Protein AF-A0A914NQ27-F1 (afdb_monomer_lite)

Sequence (257 aa):
MERKLVNKCQVCDSSLKVSRQYNVNCCRVCAAFFKIYLKNKEQKFECKCLTAFGKIKLRLIDCEQCYLNKCFSVGMKGPGCPKKYSTRQQQINKSCEEQKIVAVIVDKSAKECKEINLLLKIAEDQKRIMHAFNDFNDNLLNGSIYCEDIIRSGFNIFDHIEMFSQNPHPISQEEMRSWEIDNEREGFYNKRTHKCILVDQLIGVAIAKSMPVFEKLSITDKVLWVRLSDFNDFFAGRILPARIAYISMLHKFIYIM

Foldseek 3Di:
DDDPPPQAAQLQRDNPCWDQALNGTHHPVLNVLVVVCVVCVVDDFDFPQPPDDDGDPDRCVVGSVSSVLSCVVRPRHDPPDPPPPPDPVVVVVVVVVVVVVVVVVVVVVVVVVVVVVLVVVVVVVVQLLLLQLLPPDLVVLVDPDALLCLLPVPDQVVVVVVSTDPDRDRDDPVNVVVVVVVVVPDVDCDSSNSSSQVSLLNVLSNLLVLDPCSVVDDSVVNSVSSVVPNVVCVVVPPDDPVVVVSSVSVVVVVVVD

Secondary structure (DSSP, 8-state):
-------S-TTT---TTEEEETTEEEEHHHHHHHHHHHH-TT-PPP-TTSSSSS-----GGG-HHHHHHHHHHTT---TT--TT-SHHHHHHHHHHHHHHHHHHHHHHHHHHHHHHHHHHHHHHHHHHHHHHHHTS-HHHH-S---HHHHHHS---GGGGGGGS-SSPPPPPHHHHHHHHHHHHHH----HHHHHHHHHHHHHHHHHHHTSTTGGGS-HHHHHHHHHHT-HHHHHTT--HHHHHHHHHHHHHHHTT-

Structure (mmCIF, N/CA/C/O backbone):
data_AF-A0A914NQ27-F1
#
_entry.id   AF-A0A914NQ27-F1
#
loop_
_atom_site.group_PDB
_atom_site.id
_atom_site.type_symbol
_atom_site.label_atom_id
_atom_site.label_alt_id
_atom_site.label_comp_id
_atom_site.label_asym_id
_atom_site.label_entity_id
_atom_site.label_seq_id
_atom_site.pdbx_PDB_ins_code
_atom_site.Cartn_x
_atom_site.Cartn_y
_atom_site.Cartn_z
_atom_site.occupancy
_atom_site.B_iso_or_equiv
_atom_site.auth_seq_id
_atom_site.auth_comp_id
_atom_site.auth_asym_id
_atom_site.auth_atom_id
_atom_site.pdbx_PDB_model_num
ATOM 1 N N . MET A 1 1 ? 10.000 -12.248 49.922 1.00 45.75 1 MET A N 1
ATOM 2 C CA . MET A 1 1 ? 9.416 -11.879 48.611 1.00 45.75 1 MET A CA 1
ATOM 3 C C . MET A 1 1 ? 8.691 -10.551 48.751 1.00 45.75 1 MET A C 1
ATOM 5 O O . MET A 1 1 ? 7.570 -10.520 49.247 1.00 45.75 1 MET A O 1
ATOM 9 N N . GLU A 1 2 ? 9.330 -9.451 48.361 1.00 44.97 2 GLU A N 1
ATOM 10 C CA . GLU A 1 2 ? 8.670 -8.146 48.283 1.00 44.97 2 GLU A CA 1
ATOM 11 C C . GLU A 1 2 ? 7.655 -8.160 47.134 1.00 44.97 2 GLU A C 1
ATOM 13 O O . GLU A 1 2 ? 8.009 -8.308 45.962 1.00 44.97 2 GLU A O 1
ATOM 18 N N . ARG A 1 3 ? 6.363 -8.039 47.454 1.00 49.38 3 ARG A N 1
ATOM 19 C CA . ARG A 1 3 ? 5.329 -7.833 46.435 1.00 49.38 3 ARG A CA 1
ATOM 20 C C . ARG A 1 3 ? 5.513 -6.425 45.867 1.00 49.38 3 ARG A C 1
ATOM 22 O O . ARG A 1 3 ? 5.141 -5.459 46.526 1.00 49.38 3 ARG A O 1
ATOM 29 N N . LYS A 1 4 ? 6.048 -6.304 44.645 1.00 52.31 4 LYS A N 1
ATOM 30 C CA . LYS A 1 4 ? 5.997 -5.057 43.862 1.00 52.31 4 LYS A CA 1
ATOM 31 C C . LYS A 1 4 ? 4.537 -4.605 43.767 1.00 52.31 4 LYS A C 1
ATOM 33 O O . LYS A 1 4 ? 3.740 -5.204 43.046 1.00 52.31 4 LYS A O 1
ATOM 38 N N . LEU A 1 5 ? 4.175 -3.578 44.532 1.00 59.91 5 LEU A N 1
ATOM 39 C CA . LEU A 1 5 ? 2.849 -2.977 44.488 1.00 59.91 5 LEU A CA 1
ATOM 40 C C . LEU A 1 5 ? 2.660 -2.344 43.108 1.00 59.91 5 LEU A C 1
ATOM 42 O O . LEU A 1 5 ? 3.349 -1.399 42.729 1.00 59.91 5 LEU A O 1
ATOM 46 N N . VAL A 1 6 ? 1.740 -2.908 42.330 1.00 61.72 6 VAL A N 1
ATOM 47 C CA . VAL A 1 6 ? 1.337 -2.356 41.037 1.00 61.72 6 VAL A CA 1
ATOM 48 C C . VAL A 1 6 ? 0.590 -1.044 41.302 1.00 61.72 6 VAL A C 1
ATOM 50 O O . VAL A 1 6 ? -0.608 -1.039 41.576 1.00 61.72 6 VAL A O 1
ATOM 53 N N . ASN A 1 7 ? 1.314 0.076 41.243 1.00 80.62 7 ASN A N 1
ATOM 54 C CA . ASN A 1 7 ? 0.809 1.429 41.511 1.00 80.62 7 ASN A CA 1
ATOM 55 C C . ASN A 1 7 ? 0.130 2.057 40.281 1.00 80.62 7 ASN A C 1
ATOM 57 O O . ASN A 1 7 ? 0.429 3.191 39.909 1.00 80.62 7 ASN A O 1
ATOM 61 N N . LYS A 1 8 ? -0.761 1.325 39.605 1.00 94.81 8 LYS A N 1
ATOM 62 C CA . LYS A 1 8 ? -1.550 1.866 38.487 1.00 94.81 8 LYS A CA 1
ATOM 63 C C . LYS A 1 8 ? -3.036 1.635 38.708 1.00 94.81 8 LYS A C 1
ATOM 65 O O . LYS A 1 8 ? -3.451 0.601 39.228 1.00 94.81 8 LYS A O 1
ATOM 70 N N . CYS A 1 9 ? -3.836 2.620 38.316 1.00 95.06 9 CYS A N 1
ATOM 71 C CA . CYS A 1 9 ? -5.284 2.524 38.300 1.00 95.06 9 CYS A CA 1
ATOM 72 C C . CYS A 1 9 ? -5.712 1.475 37.273 1.00 95.06 9 CYS A C 1
ATOM 74 O O . CYS A 1 9 ? -5.441 1.636 36.093 1.00 95.06 9 CYS A O 1
ATOM 76 N N . GLN A 1 10 ? -6.446 0.447 37.687 1.00 94.56 10 GLN A N 1
ATOM 77 C CA . GLN A 1 10 ? -6.866 -0.622 36.773 1.00 94.56 10 GLN A CA 1
ATOM 78 C C . GLN A 1 10 ? -7.929 -0.162 35.753 1.00 94.56 10 GLN A C 1
ATOM 80 O O . GLN A 1 10 ? -8.175 -0.8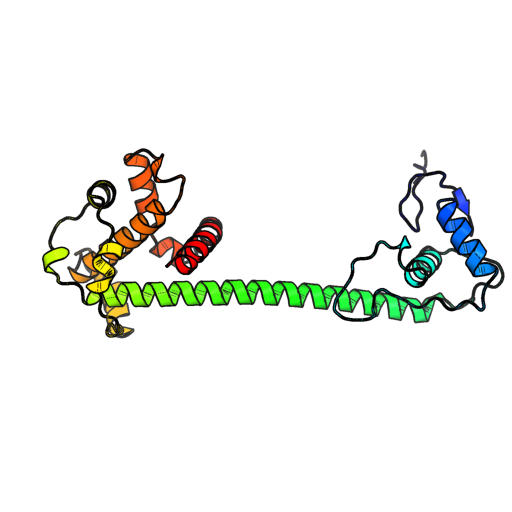52 34.767 1.00 94.56 10 GLN A O 1
ATOM 85 N N . VAL A 1 11 ? -8.566 0.996 35.977 1.00 94.56 11 VAL A N 1
ATOM 86 C CA . VAL A 1 11 ? -9.595 1.553 35.082 1.00 94.56 11 VAL A CA 1
ATOM 87 C C . VAL A 1 11 ? -8.979 2.399 33.963 1.00 94.56 11 VAL A C 1
ATOM 89 O O . VAL A 1 11 ? -9.332 2.204 32.805 1.00 94.56 11 VAL A O 1
ATOM 92 N N . CYS A 1 12 ? -8.086 3.339 34.293 1.00 94.06 12 CYS A N 1
ATOM 93 C CA . CYS A 1 12 ? -7.555 4.341 33.355 1.00 94.06 12 CYS A CA 1
ATOM 94 C C . CYS A 1 12 ? -6.021 4.373 33.254 1.00 94.06 12 CYS A C 1
ATOM 96 O O . CYS A 1 12 ? -5.471 5.313 32.687 1.00 94.06 12 CYS A O 1
ATOM 98 N N . ASP A 1 13 ? -5.330 3.414 33.871 1.00 93.38 13 ASP A N 1
ATOM 99 C CA . ASP A 1 13 ? -3.867 3.255 33.887 1.00 93.38 13 ASP A CA 1
ATOM 100 C C . ASP A 1 13 ? -3.057 4.399 34.527 1.00 93.38 13 ASP A C 1
ATOM 102 O O . ASP A 1 13 ? -1.829 4.326 34.604 1.00 93.38 13 ASP A O 1
ATOM 106 N N . SER A 1 14 ? -3.719 5.426 35.071 1.00 91.62 14 SER A N 1
ATOM 107 C CA . SER A 1 14 ? -3.063 6.514 35.804 1.00 91.62 14 SER A CA 1
ATOM 108 C C . SER A 1 14 ? -2.305 5.999 37.031 1.00 91.62 14 SER A C 1
ATOM 110 O O . SER A 1 14 ? -2.832 5.207 37.814 1.00 91.62 14 SER A O 1
ATOM 112 N N . SER A 1 15 ? -1.088 6.498 37.239 1.00 92.56 15 SER A N 1
ATOM 113 C CA . SER A 1 15 ? -0.268 6.248 38.433 1.00 92.56 15 SER A CA 1
ATOM 114 C C . SER A 1 15 ? -0.560 7.216 39.588 1.00 92.56 15 SER A C 1
ATOM 116 O O . SER A 1 15 ? -0.005 7.081 40.678 1.00 92.56 15 SER A O 1
ATOM 118 N N . LEU A 1 16 ? -1.437 8.203 39.383 1.00 89.62 16 LEU A N 1
ATOM 119 C CA . LEU A 1 16 ? -1.666 9.273 40.349 1.00 89.62 16 LEU A CA 1
ATOM 120 C C . LEU A 1 16 ? -2.642 8.854 41.450 1.00 89.62 16 LEU A C 1
ATOM 122 O O . LEU A 1 16 ? -3.804 8.539 41.183 1.00 89.62 16 LEU A O 1
ATOM 126 N N . LYS A 1 17 ? -2.182 8.948 42.707 1.00 89.19 17 LYS A N 1
ATOM 127 C CA . LYS A 1 17 ? -3.002 8.790 43.926 1.00 89.19 17 LYS A CA 1
ATOM 128 C C . LYS A 1 17 ? -3.886 7.534 43.873 1.00 89.19 17 LYS A C 1
ATOM 130 O O . LYS A 1 17 ? -5.091 7.603 44.131 1.00 89.19 17 LYS A O 1
ATOM 135 N N . VAL A 1 18 ? -3.284 6.410 43.487 1.00 93.62 18 VAL A N 1
ATOM 136 C CA . VAL A 1 18 ? -3.955 5.111 43.389 1.00 93.62 18 VAL A CA 1
ATOM 137 C C . VAL A 1 18 ? -4.135 4.536 44.788 1.00 93.62 18 VAL A C 1
ATOM 139 O O . VAL A 1 18 ? -3.185 4.452 45.562 1.00 93.62 18 VAL A O 1
ATOM 142 N N . SER A 1 19 ? -5.357 4.137 45.116 1.00 93.81 19 SER A N 1
ATOM 143 C CA . SER A 1 19 ? -5.659 3.401 46.340 1.00 93.81 19 SER A CA 1
ATOM 144 C C . SER A 1 19 ? -6.738 2.357 46.073 1.00 93.81 19 SER A C 1
ATOM 146 O O . SER A 1 19 ? -7.406 2.367 45.034 1.00 93.81 19 SER A O 1
ATOM 148 N N . ARG A 1 20 ? -6.901 1.418 47.005 1.00 94.62 20 ARG A N 1
ATOM 149 C CA . ARG A 1 20 ? -7.945 0.403 46.897 1.00 94.62 20 ARG A CA 1
ATOM 150 C C . ARG A 1 20 ? -9.301 1.038 47.213 1.00 94.62 20 ARG A C 1
ATOM 152 O O . ARG A 1 20 ? -9.527 1.471 48.337 1.00 94.62 20 ARG A O 1
ATOM 159 N N . GLN A 1 21 ? -10.188 1.108 46.224 1.00 94.44 21 GLN A N 1
ATOM 160 C CA . GLN A 1 21 ? -11.555 1.630 46.343 1.00 94.44 21 GLN A CA 1
ATOM 161 C C . GLN A 1 21 ? -12.509 0.660 45.645 1.00 94.44 21 GLN A C 1
ATOM 163 O O . GLN A 1 21 ? -12.189 0.137 44.579 1.00 94.44 21 GLN A O 1
ATOM 168 N N . TYR A 1 22 ? -13.674 0.390 46.239 1.00 94.94 22 TYR A N 1
ATOM 169 C CA . TYR A 1 22 ? -14.666 -0.536 45.664 1.00 94.94 22 TYR A CA 1
ATOM 170 C C . TYR A 1 22 ? -14.083 -1.911 45.282 1.00 94.94 22 TYR A C 1
ATOM 172 O O . TYR A 1 22 ? -14.485 -2.507 44.286 1.00 94.94 22 TYR A O 1
ATOM 180 N N . ASN A 1 23 ? -13.133 -2.408 46.085 1.00 93.50 23 ASN A N 1
ATOM 181 C CA . ASN A 1 23 ? -12.369 -3.653 45.905 1.00 93.50 23 ASN A CA 1
ATOM 182 C C . ASN A 1 23 ? -11.317 -3.683 44.781 1.00 93.50 23 ASN A C 1
ATOM 184 O O . ASN A 1 23 ? -10.685 -4.723 44.601 1.00 93.50 23 ASN A O 1
ATOM 188 N N . VAL A 1 24 ? -11.051 -2.565 44.103 1.00 94.50 24 VAL A N 1
ATOM 189 C CA . VAL A 1 24 ? -10.114 -2.470 42.967 1.00 94.50 24 VAL A CA 1
ATOM 190 C C . VAL A 1 24 ? -9.067 -1.384 43.232 1.00 94.50 24 VAL A C 1
ATOM 192 O O . VAL A 1 24 ? -9.357 -0.397 43.908 1.00 94.50 24 VAL A O 1
ATOM 195 N N . ASN A 1 25 ? -7.847 -1.529 42.708 1.00 95.38 25 ASN A N 1
ATOM 196 C CA . ASN A 1 25 ? -6.861 -0.445 42.744 1.00 95.38 25 ASN A CA 1
ATOM 197 C C . ASN A 1 25 ? -7.214 0.602 41.683 1.00 95.38 25 ASN A C 1
ATOM 199 O O . ASN A 1 25 ? -7.139 0.335 40.482 1.00 95.38 25 ASN A O 1
ATOM 203 N N . CYS A 1 26 ? -7.603 1.804 42.104 1.00 96.00 26 CYS A N 1
ATOM 204 C CA . CYS A 1 26 ? -7.988 2.868 41.179 1.00 96.00 26 CYS A CA 1
ATOM 205 C C . CYS A 1 26 ? -7.580 4.258 41.679 1.00 96.00 26 CYS A C 1
ATOM 207 O O . CYS A 1 26 ? -7.295 4.451 42.861 1.00 96.00 26 CYS A O 1
ATOM 209 N N . CYS A 1 27 ? -7.533 5.239 40.777 1.00 96.12 27 CYS A N 1
ATOM 210 C CA . CYS A 1 27 ? -7.295 6.628 41.155 1.00 96.12 27 CYS A CA 1
ATOM 211 C C . CYS A 1 27 ? -8.574 7.272 41.720 1.00 96.12 27 CYS A C 1
ATOM 213 O O . CYS A 1 27 ? -9.696 6.806 41.493 1.00 96.12 27 CYS A O 1
ATOM 215 N N . ARG A 1 28 ? -8.412 8.399 42.425 1.00 95.56 28 ARG A N 1
ATOM 216 C CA . ARG A 1 28 ? -9.536 9.135 43.036 1.00 95.56 28 ARG A CA 1
ATOM 217 C C . ARG A 1 28 ? -10.610 9.559 42.029 1.00 95.56 28 ARG A C 1
ATOM 219 O O . ARG A 1 28 ? -11.781 9.577 42.388 1.00 95.56 28 ARG A O 1
ATOM 226 N N . VAL A 1 29 ? -10.228 9.863 40.786 1.00 95.81 29 VAL A N 1
ATOM 227 C CA . VAL A 1 29 ? -11.165 10.277 39.727 1.00 95.81 29 VAL A CA 1
ATOM 228 C C . VAL A 1 29 ? -12.091 9.122 39.339 1.00 95.81 29 VAL A C 1
ATOM 230 O O . VAL A 1 29 ? -13.307 9.297 39.333 1.00 95.81 29 VAL A O 1
ATOM 233 N N . CYS A 1 30 ? -11.548 7.922 39.100 1.00 96.62 30 CYS A N 1
ATOM 234 C CA . CYS A 1 30 ? -12.356 6.732 38.804 1.00 96.62 30 CYS A CA 1
ATOM 235 C C . CYS A 1 30 ? -13.277 6.370 39.977 1.00 96.62 30 CYS A C 1
ATOM 237 O O . CYS A 1 30 ? -14.448 6.058 39.771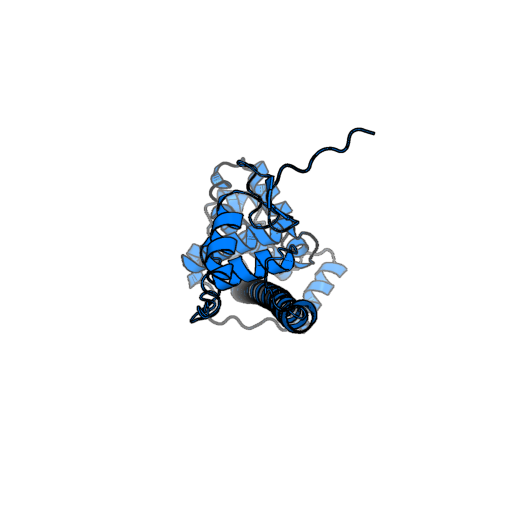 1.00 96.62 30 CYS A O 1
ATOM 239 N N . ALA A 1 31 ? -12.767 6.453 41.212 1.00 96.31 31 ALA A N 1
ATOM 240 C CA . ALA A 1 31 ? -13.559 6.190 42.410 1.00 96.31 31 ALA A CA 1
ATOM 241 C C . ALA A 1 31 ? -14.712 7.195 42.580 1.00 96.31 31 ALA A C 1
ATOM 243 O O . ALA A 1 31 ? -15.823 6.801 42.934 1.00 96.31 31 ALA A O 1
ATOM 244 N N . ALA A 1 32 ? -14.466 8.484 42.323 1.00 96.50 32 ALA A N 1
ATOM 245 C CA . ALA A 1 32 ? -15.486 9.526 42.394 1.00 96.50 32 ALA A CA 1
ATOM 246 C C . ALA A 1 32 ? -16.559 9.339 41.315 1.00 96.50 32 ALA A C 1
ATOM 248 O O . ALA A 1 32 ? -17.745 9.370 41.635 1.00 96.50 32 ALA A O 1
ATOM 249 N N . PHE A 1 33 ? -16.153 9.057 40.075 1.00 95.81 33 PHE A N 1
ATOM 250 C CA . PHE A 1 33 ? -17.074 8.736 38.985 1.00 95.81 33 PHE A CA 1
ATOM 251 C C . PHE A 1 33 ? -17.979 7.548 39.345 1.00 95.81 33 PHE A C 1
ATOM 253 O O . PHE A 1 33 ? -19.203 7.651 39.288 1.00 95.81 33 PHE A O 1
ATOM 260 N N . PHE A 1 34 ? -17.395 6.444 39.824 1.00 95.44 34 PHE A N 1
ATOM 261 C CA . PHE A 1 34 ? -18.171 5.271 40.229 1.00 95.44 34 PHE A CA 1
ATOM 262 C C . PHE A 1 34 ? -19.099 5.565 41.420 1.00 95.44 34 PHE A C 1
ATOM 264 O O . PHE A 1 34 ? -20.224 5.073 41.467 1.00 95.44 34 PHE A O 1
ATOM 271 N N . LYS A 1 35 ? -18.672 6.423 42.359 1.00 95.19 35 LYS A N 1
ATOM 272 C CA . LYS A 1 35 ? -19.513 6.899 43.471 1.00 95.19 35 LYS A CA 1
ATOM 273 C C . LYS A 1 35 ? -20.747 7.655 42.976 1.00 95.19 35 LYS A C 1
ATOM 275 O O . LYS A 1 35 ? -21.825 7.452 43.525 1.00 95.19 35 LYS A O 1
ATOM 280 N N . ILE A 1 36 ? -20.585 8.532 41.982 1.00 93.75 36 ILE A N 1
ATOM 281 C CA . ILE A 1 36 ? -21.685 9.307 41.386 1.00 93.75 36 ILE A CA 1
ATOM 282 C C . ILE A 1 36 ? -22.686 8.358 40.730 1.00 93.75 36 ILE A C 1
ATOM 284 O O . ILE A 1 36 ? -23.875 8.438 41.024 1.00 93.75 36 ILE A O 1
ATOM 288 N N . TYR A 1 37 ? -22.204 7.390 39.949 1.00 92.88 37 TYR A N 1
ATOM 289 C CA . TYR A 1 37 ? -23.066 6.363 39.364 1.00 92.88 37 TYR A CA 1
ATOM 290 C C . TYR A 1 37 ? -23.847 5.572 40.427 1.00 92.88 37 TYR A C 1
ATOM 292 O O . TYR A 1 37 ? -25.050 5.368 40.296 1.00 92.88 37 TYR A O 1
ATOM 300 N N . LEU A 1 38 ? -23.189 5.154 41.515 1.00 91.88 38 LEU A N 1
ATOM 301 C CA . LEU A 1 38 ? -23.861 4.418 42.591 1.00 91.88 38 LEU A CA 1
ATOM 302 C C . LEU A 1 38 ? -24.962 5.236 43.282 1.00 91.88 38 LEU A C 1
ATOM 304 O O . LEU A 1 38 ? -25.911 4.634 43.787 1.00 91.88 38 LEU A O 1
ATOM 308 N N . LYS A 1 39 ? -24.832 6.569 43.318 1.00 92.75 39 LYS A N 1
ATOM 309 C CA . LYS A 1 39 ? -25.871 7.478 43.821 1.00 92.75 39 LYS A CA 1
ATOM 310 C C . LYS A 1 39 ? -27.026 7.631 42.828 1.00 92.75 39 LYS A C 1
ATOM 312 O O . LYS A 1 39 ? -28.175 7.604 43.248 1.00 92.75 39 LYS A O 1
ATOM 317 N N . ASN A 1 40 ? -26.725 7.725 41.534 1.00 90.38 40 ASN A N 1
ATOM 318 C CA . ASN A 1 40 ? -27.693 8.022 40.477 1.00 90.38 40 ASN A CA 1
ATOM 319 C C . ASN A 1 40 ? -27.982 6.787 39.612 1.00 90.38 40 ASN A C 1
ATOM 321 O O . ASN A 1 40 ? -27.724 6.782 38.412 1.00 90.38 40 ASN A O 1
ATOM 325 N N . LYS A 1 41 ? -28.518 5.718 40.210 1.00 79.62 41 LYS A N 1
ATOM 326 C CA . LYS A 1 41 ? -28.723 4.438 39.499 1.00 79.62 41 LYS A CA 1
ATOM 327 C C . LYS A 1 41 ? -29.717 4.511 38.338 1.00 79.62 41 LYS A C 1
ATOM 329 O O . LYS A 1 41 ? -29.691 3.650 37.466 1.00 79.62 41 LYS A O 1
ATOM 334 N N . GLU A 1 42 ? -30.591 5.510 38.342 1.00 81.31 42 GLU A N 1
ATOM 335 C CA . GLU A 1 42 ? -31.577 5.740 37.283 1.00 81.31 42 GLU A CA 1
ATOM 336 C C . GLU A 1 42 ? -30.964 6.410 36.046 1.00 81.31 42 GLU A C 1
ATOM 338 O O . GLU A 1 42 ? -31.550 6.365 34.964 1.00 81.31 42 GLU A O 1
ATOM 343 N N . GLN A 1 43 ? -29.764 6.987 36.175 1.00 83.56 43 GLN A N 1
ATOM 344 C CA . GLN A 1 43 ? -29.065 7.617 35.066 1.00 83.56 43 GLN A CA 1
ATOM 345 C C . GLN A 1 43 ? -28.570 6.546 34.089 1.00 83.56 43 GLN A C 1
ATOM 347 O O . GLN A 1 43 ? -27.652 5.774 34.376 1.00 83.56 43 GLN A O 1
ATOM 352 N N . LYS A 1 44 ? -29.182 6.508 32.905 1.00 84.12 44 LYS A N 1
ATOM 353 C CA . LYS A 1 44 ? -28.720 5.690 31.784 1.00 84.12 44 LYS A CA 1
ATOM 354 C C . LYS A 1 44 ? -27.632 6.460 31.043 1.00 84.12 44 LYS A C 1
ATOM 356 O O . LYS A 1 44 ? -27.884 7.562 30.565 1.00 84.12 44 LYS A O 1
ATOM 361 N N . PHE A 1 45 ? -26.433 5.890 30.942 1.00 85.62 45 PHE A N 1
ATOM 362 C CA . PHE A 1 45 ? -25.403 6.438 30.065 1.00 85.62 45 PHE A CA 1
ATOM 363 C C . PHE A 1 45 ? -25.551 5.825 28.674 1.00 85.62 45 PHE A C 1
ATOM 365 O O . PHE A 1 45 ? -25.590 4.607 28.506 1.00 85.62 45 PHE A O 1
ATOM 372 N N . GLU A 1 46 ? -25.616 6.669 27.655 1.00 83.19 46 GLU A N 1
ATOM 373 C CA . GLU A 1 46 ? -25.617 6.213 26.269 1.00 83.19 46 GLU A CA 1
ATOM 374 C C . GLU A 1 46 ? -24.188 6.198 25.724 1.00 83.19 46 GLU A C 1
ATOM 376 O O . GLU A 1 46 ? -23.377 7.094 25.978 1.00 83.19 46 GLU A O 1
ATOM 381 N N . CYS A 1 47 ? -23.846 5.139 24.990 1.00 83.00 47 CYS A N 1
ATOM 382 C CA . CYS A 1 47 ? -22.526 5.018 24.389 1.00 83.00 47 CYS A CA 1
ATOM 383 C C . CYS A 1 47 ? -22.426 5.916 23.150 1.00 83.00 47 CYS A C 1
ATOM 385 O O . CYS A 1 47 ? -22.998 5.601 22.110 1.00 83.00 47 CYS A O 1
ATOM 387 N N . LYS A 1 48 ? -21.628 6.985 23.233 1.00 79.94 48 LYS A N 1
ATOM 388 C CA . LYS A 1 48 ? -21.379 7.916 22.115 1.00 79.94 48 LYS A CA 1
ATOM 389 C C . LYS A 1 48 ? -20.370 7.397 21.083 1.00 79.94 48 LYS A C 1
ATOM 391 O O . LYS A 1 48 ? -20.166 8.018 20.050 1.00 79.94 48 LYS A O 1
ATOM 396 N N . CYS A 1 49 ? -19.726 6.258 21.341 1.00 74.19 49 CYS A N 1
ATOM 397 C CA . CYS A 1 49 ? -18.683 5.714 20.464 1.00 74.19 49 CYS A CA 1
ATOM 398 C C . CYS A 1 49 ? -19.227 5.053 19.185 1.00 74.19 49 CYS A C 1
ATOM 400 O O . CYS A 1 49 ? -18.435 4.687 18.319 1.00 74.19 49 CYS A O 1
ATOM 402 N N . LEU A 1 50 ? -20.546 4.834 19.093 1.00 63.31 50 LEU A N 1
ATOM 403 C CA . LEU A 1 50 ? -21.187 4.074 18.010 1.00 63.31 50 LEU A CA 1
ATOM 404 C C . LEU A 1 50 ? -22.129 4.904 17.131 1.00 63.31 50 LEU A C 1
ATOM 406 O O . LEU A 1 50 ? -22.628 4.396 16.130 1.00 63.31 50 LEU A O 1
ATOM 410 N N . THR A 1 51 ? -22.373 6.168 17.461 1.00 51.16 51 THR A N 1
ATOM 411 C CA . THR A 1 51 ? -23.321 6.998 16.718 1.00 51.16 51 THR A CA 1
ATOM 412 C C . THR A 1 51 ? -22.622 7.770 15.599 1.00 51.16 51 THR A C 1
ATOM 414 O O . THR A 1 51 ? -21.922 8.740 15.862 1.00 51.16 51 THR A O 1
ATOM 417 N N . ALA A 1 52 ? -22.902 7.324 14.368 1.00 41.28 52 ALA A N 1
ATOM 418 C CA . ALA A 1 52 ? -22.790 8.028 13.087 1.00 41.28 52 ALA A CA 1
ATOM 419 C C . ALA A 1 52 ? -21.368 8.228 12.496 1.00 41.28 52 ALA A C 1
ATOM 421 O O . ALA A 1 52 ? -20.569 9.019 12.975 1.00 41.28 52 ALA A O 1
ATOM 422 N N . PHE A 1 53 ? -21.104 7.545 11.372 1.00 41.31 53 PHE A N 1
ATOM 423 C CA . PHE A 1 53 ? -20.029 7.829 10.394 1.00 41.31 53 PHE A CA 1
ATOM 424 C C . PHE A 1 53 ? -18.571 7.508 10.752 1.00 41.31 53 PHE A C 1
ATOM 426 O O . PHE A 1 53 ? -17.646 8.218 10.365 1.00 41.31 53 PHE A O 1
ATOM 433 N N . GLY A 1 54 ? -18.337 6.347 11.358 1.00 47.22 54 GLY A N 1
ATOM 434 C CA . GLY A 1 54 ? -16.985 5.807 11.478 1.00 47.22 54 GLY A CA 1
ATOM 435 C C . GLY A 1 54 ? -16.321 6.151 12.807 1.00 47.22 54 GLY A C 1
ATOM 436 O O . GLY A 1 54 ? -16.602 7.141 13.472 1.00 47.22 54 GLY A O 1
ATOM 437 N N . LYS A 1 55 ? -15.483 5.219 13.246 1.00 50.31 55 LYS A N 1
ATOM 438 C CA . LYS A 1 55 ? -14.959 5.098 14.605 1.00 50.31 55 LYS A CA 1
ATOM 439 C C . LYS A 1 55 ? -14.181 6.348 15.035 1.00 50.31 55 LYS A C 1
ATOM 441 O O . LYS A 1 55 ? -13.002 6.471 14.714 1.00 50.31 55 LYS A O 1
ATOM 446 N N . ILE A 1 56 ? -14.771 7.209 15.863 1.00 52.38 56 ILE A N 1
ATOM 447 C CA . ILE A 1 56 ? -13.978 8.172 16.634 1.00 52.38 56 ILE A CA 1
ATOM 448 C C . ILE A 1 56 ? -13.293 7.391 17.761 1.00 52.38 56 ILE A C 1
ATOM 450 O O . ILE A 1 56 ? -13.946 6.837 18.648 1.00 52.38 56 ILE A O 1
ATOM 454 N N . LYS A 1 57 ? -11.956 7.320 17.728 1.00 54.31 57 LYS A N 1
ATOM 455 C CA . LYS A 1 57 ? -11.136 6.747 18.807 1.00 54.31 57 LYS A CA 1
ATOM 456 C C . LYS A 1 57 ? -11.110 7.722 19.988 1.00 54.31 57 LYS A C 1
ATOM 458 O O . LYS A 1 57 ? -10.123 8.411 20.219 1.00 54.31 57 LYS A O 1
ATOM 463 N N . LEU A 1 58 ? -12.222 7.800 20.709 1.00 60.09 58 LEU A N 1
ATOM 464 C CA . LEU A 1 58 ? -12.333 8.585 21.934 1.00 60.09 58 LEU A CA 1
ATOM 465 C C . LEU A 1 58 ? -11.479 7.964 23.047 1.00 60.09 58 LEU A C 1
ATOM 467 O O . LEU A 1 58 ? -11.324 6.738 23.119 1.00 60.09 58 LEU A O 1
ATOM 471 N N . ARG A 1 59 ? -10.914 8.798 23.932 1.00 71.75 59 ARG A N 1
ATOM 472 C CA . ARG A 1 59 ? -10.277 8.283 25.150 1.00 71.75 59 ARG A CA 1
ATOM 473 C C . ARG A 1 59 ? -11.370 7.669 26.020 1.00 71.75 59 ARG A C 1
ATOM 475 O O . ARG A 1 59 ? -12.513 8.110 25.992 1.00 71.75 59 ARG A O 1
ATOM 482 N N . LEU A 1 60 ? -11.025 6.663 26.826 1.00 74.06 60 LEU A N 1
ATOM 483 C CA . LEU A 1 60 ? -11.992 5.959 27.684 1.00 74.06 60 LEU A CA 1
ATOM 484 C C . LEU A 1 60 ? -12.848 6.921 28.532 1.00 74.06 60 LEU A C 1
ATOM 486 O O . LEU A 1 60 ? -14.026 6.663 28.747 1.00 74.06 60 LEU A O 1
ATOM 490 N N . ILE A 1 61 ? -12.242 8.019 28.990 1.00 78.19 61 ILE A N 1
ATOM 491 C CA . ILE A 1 61 ? -12.864 9.046 29.836 1.00 78.19 61 ILE A CA 1
ATOM 492 C C . ILE A 1 61 ? -13.945 9.844 29.088 1.00 78.19 61 ILE A C 1
ATOM 494 O O . ILE A 1 61 ? -14.858 10.357 29.725 1.00 78.19 61 ILE A O 1
ATOM 498 N N . ASP A 1 62 ? -13.890 9.909 27.758 1.00 83.62 62 ASP A N 1
ATOM 499 C CA . ASP A 1 62 ? -14.780 10.753 26.955 1.00 83.62 62 ASP A CA 1
ATOM 500 C C . ASP A 1 62 ? -16.158 10.093 26.709 1.00 83.62 62 ASP A C 1
ATOM 502 O O . ASP A 1 62 ? -17.091 10.743 26.236 1.00 83.62 62 ASP A O 1
ATOM 506 N N . CYS A 1 63 ? -16.318 8.804 27.038 1.00 88.44 63 CYS A N 1
ATOM 507 C CA . CYS A 1 63 ? -17.590 8.085 26.954 1.00 88.44 63 CYS A CA 1
ATOM 508 C C . CYS A 1 63 ? -17.943 7.461 28.307 1.00 88.44 63 CYS A C 1
ATOM 510 O O . CYS A 1 63 ? -17.413 6.413 28.681 1.00 88.44 63 CYS A O 1
ATOM 512 N N . GLU A 1 64 ? -18.885 8.079 29.021 1.00 91.06 64 GLU A N 1
ATOM 513 C CA . GLU A 1 64 ? -19.290 7.673 30.373 1.00 91.06 64 GLU A CA 1
ATOM 514 C C . GLU A 1 64 ? -19.763 6.214 30.436 1.00 91.06 64 GLU A C 1
ATOM 516 O O . GLU A 1 64 ? -19.395 5.491 31.362 1.00 91.06 64 GLU A O 1
ATOM 521 N N . GLN A 1 65 ? -20.488 5.731 29.419 1.00 90.31 65 GLN A N 1
ATOM 522 C CA . GLN A 1 65 ? -20.919 4.332 29.359 1.00 90.31 65 GLN A CA 1
ATOM 523 C C . GLN A 1 65 ? -19.733 3.366 29.203 1.00 90.31 65 GLN A C 1
ATOM 525 O O . GLN A 1 65 ? -19.680 2.332 29.872 1.00 90.31 65 GLN A O 1
ATOM 530 N N . CYS A 1 66 ? -18.758 3.684 28.343 1.00 88.56 66 CYS A N 1
ATOM 531 C CA . CYS A 1 66 ? -17.538 2.883 28.206 1.00 88.56 66 CYS A CA 1
ATOM 532 C C . CYS A 1 66 ? -16.700 2.923 29.488 1.00 88.56 66 CYS A C 1
ATOM 534 O O . CYS A 1 66 ? -16.173 1.890 29.910 1.00 88.56 66 CYS A O 1
ATOM 536 N N . TYR A 1 67 ? -16.613 4.088 30.127 1.00 92.31 67 TYR A N 1
ATOM 537 C CA . TYR A 1 67 ? -15.873 4.274 31.367 1.00 92.31 67 TYR A CA 1
ATOM 538 C C . TYR A 1 67 ? -16.493 3.480 32.522 1.00 92.31 67 TYR A C 1
ATOM 540 O O . TYR A 1 67 ? -15.791 2.747 33.221 1.00 92.31 67 TYR A O 1
ATOM 548 N N . LEU A 1 68 ? -17.821 3.520 32.658 1.00 92.56 68 LEU A N 1
ATOM 549 C CA . LEU A 1 68 ? -18.570 2.724 33.626 1.00 92.56 68 LEU A CA 1
ATOM 550 C C . LEU A 1 68 ? -18.432 1.218 33.365 1.00 92.56 68 LEU A C 1
ATOM 552 O O . LEU A 1 68 ? -18.163 0.450 34.292 1.00 92.56 68 LEU A O 1
ATOM 556 N N . ASN A 1 69 ? -18.547 0.788 32.106 1.00 89.62 69 ASN A N 1
ATOM 557 C CA . ASN A 1 69 ? -18.322 -0.608 31.730 1.00 89.62 69 ASN A CA 1
ATOM 558 C C . ASN A 1 69 ? -16.911 -1.070 32.118 1.00 89.62 69 ASN A C 1
ATOM 560 O O . ASN A 1 69 ? -16.748 -2.187 32.617 1.00 89.62 69 ASN A O 1
ATOM 564 N N . LYS A 1 70 ? -15.895 -0.211 31.956 1.00 93.06 70 LYS A N 1
ATOM 565 C CA . LYS A 1 70 ? -14.534 -0.521 32.398 1.00 93.06 70 LYS A CA 1
ATOM 566 C C . LYS A 1 70 ? -14.465 -0.678 33.918 1.00 93.06 70 LYS A C 1
ATOM 568 O O . LYS A 1 70 ? -13.907 -1.680 34.360 1.00 93.06 70 LYS A O 1
ATOM 573 N N . CYS A 1 71 ? -15.070 0.221 34.701 1.00 93.75 71 CYS A N 1
ATOM 574 C CA . CYS A 1 71 ? -15.156 0.098 36.165 1.00 93.75 71 CYS A CA 1
ATOM 575 C C . CYS A 1 71 ? -15.724 -1.264 36.599 1.00 93.75 71 CYS A C 1
ATOM 577 O O . CYS A 1 71 ? -15.144 -1.937 37.453 1.00 93.75 71 CYS A O 1
ATOM 579 N N . PHE A 1 72 ? -16.807 -1.723 35.968 1.00 91.75 72 PHE A N 1
ATOM 580 C CA . PHE A 1 72 ? -17.355 -3.053 36.246 1.00 91.75 72 PHE A CA 1
ATOM 581 C C . PHE A 1 72 ? -16.436 -4.188 35.797 1.00 91.75 72 PHE A C 1
ATOM 583 O O . PHE A 1 72 ? -16.259 -5.150 36.542 1.00 91.75 72 PHE A O 1
ATOM 590 N N . SER A 1 73 ? -15.824 -4.077 34.614 1.00 87.81 73 SER A N 1
ATOM 591 C CA . SER A 1 73 ? -14.949 -5.123 34.067 1.00 87.81 73 SER A CA 1
ATOM 592 C C . SER A 1 73 ? -13.733 -5.411 34.949 1.00 87.81 73 SER A C 1
ATOM 594 O O . SER A 1 73 ? -13.287 -6.551 35.026 1.00 87.81 73 SER A O 1
ATOM 596 N N . VAL A 1 74 ? -13.229 -4.396 35.660 1.00 92.31 74 VAL A N 1
ATOM 597 C CA . VAL A 1 74 ? -12.104 -4.540 36.597 1.00 92.31 74 VAL A CA 1
ATOM 598 C C . VAL A 1 74 ? -12.551 -4.988 37.990 1.00 92.31 74 VAL A C 1
ATOM 600 O O . VAL A 1 74 ? -11.723 -5.143 38.882 1.00 92.31 74 VAL A O 1
ATOM 603 N N . GLY A 1 75 ? -13.854 -5.204 38.184 1.00 92.38 75 GLY A N 1
ATOM 604 C CA . GLY A 1 75 ? -14.418 -5.762 39.405 1.00 92.38 75 GLY A CA 1
ATOM 605 C C . GLY A 1 75 ? -14.836 -4.737 40.456 1.00 92.38 75 GLY A C 1
ATOM 606 O O . GLY A 1 75 ? -14.952 -5.118 41.623 1.00 92.38 75 GLY A O 1
ATOM 607 N N . MET A 1 76 ? -15.079 -3.467 40.093 1.00 94.12 76 MET A N 1
ATOM 608 C CA . MET A 1 76 ? -15.601 -2.499 41.062 1.00 94.12 76 MET A CA 1
ATOM 609 C C . MET A 1 76 ? -16.981 -2.933 41.562 1.00 94.12 76 MET A C 1
ATOM 611 O O . MET A 1 76 ? -17.905 -3.172 40.781 1.00 94.12 76 MET A O 1
ATOM 615 N N . LYS A 1 77 ? -17.125 -3.030 42.886 1.00 91.25 77 LYS A N 1
ATOM 616 C CA . LYS A 1 77 ? -18.369 -3.435 43.554 1.00 91.25 77 LYS A CA 1
ATOM 617 C C . LYS A 1 77 ? -18.769 -2.390 44.589 1.00 91.25 77 LYS A C 1
ATOM 619 O O . LYS A 1 77 ? -17.955 -1.980 45.411 1.00 91.25 77 LYS A O 1
ATOM 624 N N . GLY A 1 78 ? -20.038 -1.993 44.562 1.00 87.12 78 GLY A N 1
ATOM 625 C CA . GLY A 1 78 ? -20.647 -1.093 45.540 1.00 87.12 78 GLY A CA 1
ATOM 626 C C . GLY A 1 78 ? -21.997 -1.617 46.041 1.00 87.12 78 GLY A C 1
ATOM 627 O O . GLY A 1 78 ? -22.531 -2.579 45.474 1.00 87.12 78 GLY A O 1
ATOM 628 N N . PRO A 1 79 ? -22.561 -1.007 47.096 1.00 80.38 79 PRO A N 1
ATOM 629 C CA . PRO A 1 79 ? -23.861 -1.391 47.637 1.00 80.38 79 PRO A CA 1
ATOM 630 C C . PRO A 1 79 ? -24.974 -1.271 46.582 1.00 80.38 79 PRO A C 1
ATOM 632 O O . PRO A 1 79 ? -25.173 -0.240 45.933 1.00 80.38 79 PRO A O 1
ATOM 635 N N . GLY A 1 80 ? -25.697 -2.374 46.381 1.00 72.81 80 GLY A N 1
ATOM 636 C CA . GLY A 1 80 ? -26.750 -2.492 45.372 1.00 72.81 80 GLY A CA 1
ATOM 637 C C . GLY A 1 80 ? -26.249 -2.452 43.924 1.00 72.81 80 GLY A C 1
ATOM 638 O O . GLY A 1 80 ? -26.989 -2.012 43.047 1.00 72.81 80 GLY A O 1
ATOM 639 N N . CYS A 1 81 ? -25.004 -2.868 43.678 1.00 70.44 81 CYS A N 1
ATOM 640 C CA . CYS A 1 81 ? -24.541 -3.242 42.345 1.00 70.44 81 CYS A CA 1
ATOM 641 C C . CYS A 1 81 ? -25.263 -4.536 41.903 1.00 70.44 81 CYS A C 1
ATOM 643 O O . CYS A 1 81 ? -25.398 -5.450 42.728 1.00 70.44 81 CYS A O 1
ATOM 645 N N . PRO A 1 82 ? -25.744 -4.656 40.651 1.00 65.81 82 PRO A N 1
ATOM 646 C CA . PRO A 1 82 ? -26.452 -5.850 40.198 1.00 65.81 82 PRO A CA 1
ATOM 647 C C . PRO A 1 82 ? -25.586 -7.104 40.377 1.00 65.81 82 PRO A C 1
ATOM 649 O O . PRO A 1 82 ? -24.497 -7.202 39.813 1.00 65.81 82 PRO A O 1
ATOM 652 N N . LYS A 1 83 ? -26.083 -8.107 41.118 1.00 63.28 83 LYS A N 1
ATOM 653 C CA . LYS A 1 83 ? -25.363 -9.376 41.364 1.00 63.28 83 LYS A CA 1
ATOM 654 C C . LYS A 1 83 ? -25.057 -10.170 40.075 1.00 63.28 83 LYS A C 1
ATOM 656 O O . LYS A 1 83 ? -24.261 -11.100 40.122 1.00 63.28 83 LYS A O 1
ATOM 661 N N . LYS A 1 84 ? -25.670 -9.808 38.937 1.00 56.84 84 LYS A N 1
ATOM 662 C CA . LYS A 1 84 ? -25.603 -10.516 37.643 1.00 56.84 84 LYS A CA 1
ATOM 663 C C . LYS A 1 84 ? -25.012 -9.687 36.487 1.00 56.84 84 LYS A C 1
ATOM 665 O O . LYS A 1 84 ? -25.317 -9.956 35.331 1.00 56.84 84 LYS A O 1
ATOM 670 N N . TYR A 1 85 ? -24.160 -8.693 36.757 1.00 54.28 85 TYR A N 1
ATOM 671 C CA . TYR A 1 85 ? -23.510 -7.909 35.685 1.00 54.28 85 TYR A CA 1
ATOM 672 C C . TYR A 1 85 ? -22.462 -8.708 34.868 1.00 54.28 85 TYR A C 1
ATOM 674 O O . TYR A 1 85 ? -21.878 -8.171 33.931 1.00 54.28 85 TYR A O 1
ATOM 682 N N . SER A 1 86 ? -22.192 -9.981 35.200 1.00 58.09 86 SER A N 1
ATOM 683 C CA . SER A 1 86 ? -21.077 -10.741 34.617 1.00 58.09 86 SER A CA 1
ATOM 684 C C . SER A 1 86 ? -21.376 -11.393 33.264 1.00 58.09 86 SER A C 1
ATOM 686 O O . SER A 1 86 ? -20.532 -11.309 32.384 1.00 58.09 86 SER A O 1
ATOM 688 N N . THR A 1 87 ? -22.537 -12.008 33.033 1.00 54.31 87 THR A N 1
ATOM 689 C CA . THR A 1 87 ? -22.672 -12.915 31.870 1.00 54.31 87 THR A CA 1
ATOM 690 C C . THR A 1 87 ? -23.097 -12.213 30.574 1.00 54.31 87 THR A C 1
ATOM 692 O O . THR A 1 87 ? -22.524 -12.461 29.517 1.00 54.31 87 THR A O 1
ATOM 695 N N . ARG A 1 88 ? -24.063 -11.283 30.635 1.00 49.47 88 ARG A N 1
ATOM 696 C CA . ARG A 1 88 ? -24.606 -10.612 29.434 1.00 49.47 88 ARG A CA 1
ATOM 697 C C . ARG A 1 88 ? -23.661 -9.541 28.876 1.00 49.47 88 ARG A C 1
ATOM 699 O O . ARG A 1 88 ? -23.528 -9.406 27.665 1.00 49.47 88 ARG A O 1
ATOM 706 N N . GLN A 1 89 ? -22.939 -8.826 29.741 1.00 56.50 89 GLN A N 1
ATOM 707 C CA . GLN A 1 89 ? -21.975 -7.809 29.308 1.00 56.50 89 GLN A CA 1
ATOM 708 C C . GLN A 1 89 ? -20.655 -8.415 28.808 1.00 56.50 89 GLN A C 1
ATOM 710 O O . GLN A 1 89 ? -20.027 -7.832 27.930 1.00 56.50 89 GLN A O 1
ATOM 715 N N . GLN A 1 90 ? -20.247 -9.593 29.302 1.00 58.22 90 GLN A N 1
ATOM 716 C CA . GLN A 1 90 ? -19.114 -10.335 28.729 1.00 58.22 90 GLN A CA 1
ATOM 717 C C . GLN A 1 90 ? -19.384 -10.730 27.274 1.00 58.22 90 GLN A C 1
ATOM 719 O O . GLN A 1 90 ? -18.489 -10.604 26.445 1.00 58.22 90 GLN A O 1
ATOM 724 N N . GLN A 1 91 ? -20.619 -11.116 26.939 1.00 57.50 91 GLN A N 1
ATOM 725 C CA . GLN A 1 91 ? -21.016 -11.396 25.555 1.00 57.50 91 GLN A CA 1
ATOM 726 C C . GLN A 1 91 ? -21.000 -10.134 24.679 1.00 57.50 91 GLN A C 1
ATOM 728 O O . GLN A 1 91 ? -20.495 -10.180 23.562 1.00 57.50 91 GLN A O 1
ATOM 733 N N . ILE A 1 92 ? -21.466 -8.990 25.196 1.00 56.91 92 ILE A N 1
ATOM 734 C CA . ILE A 1 92 ? -21.427 -7.706 24.470 1.00 56.91 92 ILE A CA 1
ATOM 735 C C . ILE A 1 92 ? -19.979 -7.233 24.250 1.00 56.91 92 ILE A C 1
ATOM 737 O O . ILE A 1 92 ? -19.630 -6.791 23.157 1.00 56.91 92 ILE A O 1
ATOM 741 N N . ASN A 1 93 ? -19.114 -7.361 25.261 1.00 56.66 93 ASN A N 1
ATOM 742 C CA . ASN A 1 93 ? -17.700 -7.003 25.140 1.00 56.66 93 ASN A CA 1
ATOM 743 C C . ASN A 1 93 ? -16.968 -7.926 24.157 1.00 56.66 93 ASN A C 1
ATOM 745 O O . ASN A 1 93 ? -16.215 -7.429 23.325 1.00 56.66 93 ASN A O 1
ATOM 749 N N . LYS A 1 94 ? -17.247 -9.236 24.197 1.00 60.44 94 LYS A N 1
ATOM 750 C CA . LYS A 1 94 ? -16.692 -10.214 23.254 1.00 60.44 94 LYS A CA 1
ATOM 751 C C . LYS A 1 94 ? -17.128 -9.922 21.812 1.00 60.44 94 LYS A C 1
ATOM 753 O O . LYS A 1 94 ? -16.285 -9.859 20.926 1.00 60.44 94 LYS A O 1
ATOM 758 N N . SER A 1 95 ? -18.411 -9.624 21.604 1.00 55.38 95 SER A N 1
ATOM 759 C CA . SER A 1 95 ? -18.953 -9.232 20.296 1.00 55.38 95 SER A CA 1
ATOM 760 C C . SER A 1 95 ? -18.304 -7.949 19.748 1.00 55.38 95 SER A C 1
ATOM 762 O O . SER A 1 95 ? -17.960 -7.873 18.570 1.00 55.38 95 SER A O 1
ATOM 764 N N . CYS A 1 96 ? -18.059 -6.953 20.604 1.00 62.94 96 CYS A N 1
ATOM 765 C CA . CYS A 1 96 ? -17.381 -5.712 20.215 1.00 62.94 96 CYS A CA 1
ATOM 766 C C . CYS A 1 96 ? -15.898 -5.934 19.854 1.00 62.94 96 CYS A C 1
ATOM 768 O O . CYS A 1 96 ? -15.344 -5.236 19.003 1.00 62.94 96 CYS A O 1
ATOM 770 N N . GLU A 1 97 ? -15.237 -6.903 20.484 1.00 55.53 97 GLU A N 1
ATOM 771 C CA . GLU A 1 97 ? -13.838 -7.246 20.215 1.00 55.53 97 GLU A CA 1
ATOM 772 C C . GLU A 1 97 ? -13.684 -8.028 18.901 1.00 55.53 97 GLU A C 1
ATOM 774 O O . GLU A 1 97 ? -12.828 -7.690 18.083 1.00 55.53 97 GLU A O 1
ATOM 779 N N . GLU A 1 98 ? -14.594 -8.964 18.624 1.00 57.28 98 GLU A N 1
ATOM 780 C CA . GLU A 1 98 ? -14.690 -9.666 17.336 1.00 57.28 98 GLU A CA 1
ATOM 781 C C . GLU A 1 98 ? -14.928 -8.681 16.175 1.00 57.28 98 GLU A C 1
ATOM 783 O O . GLU A 1 98 ? -14.222 -8.719 15.165 1.00 57.28 98 GLU A O 1
ATOM 788 N N . GLN A 1 99 ? -15.826 -7.704 16.346 1.00 61.75 99 GLN A N 1
ATOM 789 C CA . GLN A 1 99 ? -16.064 -6.648 15.350 1.00 61.75 99 GLN A CA 1
ATOM 790 C C . GLN A 1 99 ? -14.839 -5.750 15.105 1.00 61.75 99 GLN A C 1
ATOM 792 O O . GLN A 1 99 ? -14.648 -5.237 13.996 1.00 61.75 99 GLN A O 1
ATOM 797 N N . LYS A 1 100 ? -13.982 -5.537 16.115 1.00 61.94 100 LYS A N 1
ATOM 798 C CA . LYS A 1 100 ? -12.721 -4.798 15.935 1.00 61.94 100 LYS A CA 1
ATOM 799 C C . LYS A 1 100 ? -11.728 -5.591 15.095 1.00 61.94 100 LYS A C 1
ATOM 801 O O . LYS A 1 100 ? -11.125 -4.995 14.207 1.00 61.94 100 LYS A O 1
ATOM 806 N N . ILE A 1 101 ? -11.592 -6.893 15.34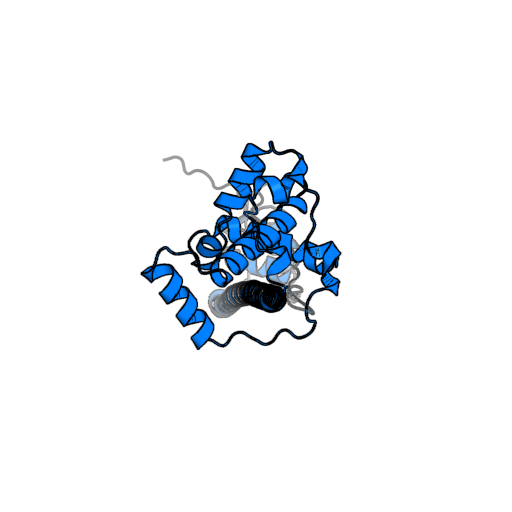5 1.00 61.41 101 ILE A N 1
ATOM 807 C CA . ILE A 1 101 ? -10.696 -7.774 14.584 1.00 61.41 101 ILE A CA 1
ATOM 808 C C . ILE A 1 101 ? -11.137 -7.836 13.118 1.00 61.41 101 ILE A C 1
ATOM 810 O O . ILE A 1 101 ? -10.322 -7.581 12.234 1.00 61.41 101 ILE A O 1
ATOM 814 N N . VAL A 1 102 ? -12.429 -8.062 12.854 1.00 61.09 102 VAL A N 1
ATOM 815 C CA . VAL A 1 102 ? -12.976 -8.102 11.485 1.00 61.09 102 VAL A CA 1
ATOM 816 C C . VAL A 1 102 ? -12.708 -6.793 10.740 1.00 61.09 102 VAL A C 1
ATOM 818 O O . VAL A 1 102 ? -12.231 -6.816 9.612 1.00 61.09 102 VAL A O 1
ATOM 821 N N . ALA A 1 103 ? -12.927 -5.640 11.374 1.00 58.03 103 ALA A N 1
ATOM 822 C CA . ALA A 1 103 ? -12.673 -4.355 10.727 1.00 58.03 103 ALA A CA 1
ATOM 823 C C . ALA A 1 103 ? -11.186 -4.101 10.416 1.00 58.03 103 ALA A C 1
ATOM 825 O O . ALA A 1 103 ? -10.885 -3.478 9.404 1.00 58.03 103 ALA A O 1
ATOM 826 N N . VAL A 1 104 ? -10.262 -4.571 11.264 1.00 62.34 104 VAL A N 1
ATOM 827 C CA . VAL A 1 104 ? -8.814 -4.484 10.992 1.00 62.34 104 VAL A CA 1
ATOM 828 C C . VAL A 1 104 ? -8.427 -5.388 9.820 1.00 62.34 104 VAL A C 1
ATOM 830 O O . VAL A 1 104 ? -7.628 -4.983 8.980 1.00 62.34 104 VAL A O 1
ATOM 833 N N . ILE A 1 105 ? -9.013 -6.585 9.731 1.00 52.84 105 ILE A N 1
ATOM 834 C CA . ILE A 1 105 ? -8.793 -7.509 8.608 1.00 52.84 105 ILE A CA 1
ATOM 835 C C . ILE A 1 105 ? -9.301 -6.894 7.297 1.00 52.84 105 ILE A C 1
ATOM 837 O O . ILE A 1 105 ? -8.581 -6.907 6.302 1.00 52.84 105 ILE A O 1
ATOM 841 N N . VAL A 1 106 ? -10.505 -6.310 7.301 1.00 66.25 106 VAL A N 1
ATOM 842 C CA . VAL A 1 106 ? -11.098 -5.665 6.117 1.00 66.25 106 VAL A CA 1
ATOM 843 C C . VAL A 1 106 ? -10.264 -4.470 5.649 1.00 66.25 106 VAL A C 1
ATOM 845 O O . VAL A 1 106 ? -10.003 -4.347 4.457 1.00 66.25 106 VAL A O 1
ATOM 848 N N . ASP A 1 107 ? -9.797 -3.617 6.565 1.00 67.94 107 ASP A N 1
ATOM 849 C CA . ASP A 1 107 ? -8.959 -2.460 6.216 1.00 67.94 107 ASP A CA 1
ATOM 850 C C . ASP A 1 107 ? -7.602 -2.889 5.632 1.00 67.94 107 ASP A C 1
ATOM 852 O O . ASP A 1 107 ? -7.151 -2.360 4.613 1.00 67.94 107 ASP A O 1
ATOM 856 N N . LYS A 1 108 ? -6.984 -3.925 6.215 1.00 68.25 108 LYS A N 1
ATOM 857 C CA . LYS A 1 108 ? -5.743 -4.505 5.689 1.00 68.25 108 LYS A CA 1
ATOM 858 C C . LYS A 1 108 ? -5.940 -5.086 4.285 1.00 68.25 108 LYS A C 1
ATOM 860 O O . LYS A 1 108 ? -5.150 -4.782 3.397 1.00 68.25 108 LYS A O 1
ATOM 865 N N . SER A 1 109 ? -7.025 -5.829 4.067 1.00 75.06 109 SER A N 1
ATOM 866 C CA . SER A 1 109 ? -7.382 -6.381 2.755 1.00 75.06 109 SER A CA 1
ATOM 867 C C . SER A 1 109 ? -7.658 -5.286 1.717 1.00 75.06 109 SER A C 1
ATOM 869 O O . SER A 1 109 ? -7.206 -5.386 0.578 1.00 75.06 109 SER A O 1
ATOM 871 N N . ALA A 1 110 ? -8.332 -4.198 2.101 1.00 72.69 110 ALA A N 1
ATOM 872 C CA . ALA A 1 110 ? -8.585 -3.067 1.210 1.00 72.69 110 ALA A CA 1
ATOM 873 C C . ALA A 1 110 ? -7.289 -2.341 0.815 1.00 72.69 110 ALA A C 1
ATOM 875 O O . ALA A 1 110 ? -7.138 -1.922 -0.335 1.00 72.69 110 ALA A O 1
ATOM 876 N N . LYS A 1 111 ? -6.340 -2.204 1.749 1.00 71.94 111 LYS A N 1
ATOM 877 C CA . LYS A 1 111 ? -5.012 -1.654 1.462 1.00 71.94 111 LYS A CA 1
ATOM 878 C C . LYS A 1 111 ? -4.227 -2.554 0.504 1.00 71.94 111 LYS A C 1
ATOM 880 O O . LYS A 1 111 ? -3.722 -2.057 -0.497 1.00 71.94 111 LYS A O 1
ATOM 885 N N . GLU A 1 112 ? -4.185 -3.857 0.772 1.00 70.38 112 GLU A N 1
ATOM 886 C CA . GLU A 1 112 ? -3.530 -4.846 -0.097 1.00 70.38 112 GLU A CA 1
ATOM 887 C C . GLU A 1 112 ? -4.149 -4.847 -1.507 1.00 70.38 112 GLU A C 1
ATOM 889 O O . GLU A 1 112 ? -3.429 -4.840 -2.501 1.00 70.38 112 GLU A O 1
ATOM 894 N N . CYS A 1 113 ? -5.477 -4.741 -1.621 1.00 73.00 113 CYS A N 1
ATOM 895 C CA . CYS A 1 113 ? -6.168 -4.654 -2.909 1.00 73.00 113 CYS A CA 1
ATOM 896 C C . CYS A 1 113 ? -5.787 -3.389 -3.700 1.00 73.00 113 CYS A C 1
ATOM 898 O O . CYS A 1 113 ? -5.557 -3.459 -4.907 1.00 73.00 113 CYS A O 1
ATOM 900 N N . LYS A 1 114 ? -5.656 -2.233 -3.032 1.00 72.31 114 LYS A N 1
ATOM 901 C CA . LYS A 1 114 ? -5.169 -0.996 -3.672 1.00 72.31 114 LYS A CA 1
ATOM 902 C C . LYS A 1 114 ? -3.734 -1.137 -4.179 1.00 72.31 114 LYS A C 1
ATOM 904 O O . LYS A 1 114 ? -3.444 -0.682 -5.280 1.00 72.31 114 LYS A O 1
ATOM 909 N N . GLU A 1 115 ? -2.858 -1.771 -3.401 1.00 69.38 115 GLU A N 1
ATOM 910 C CA . GLU A 1 115 ? -1.468 -2.025 -3.800 1.00 69.38 115 GLU A CA 1
ATOM 911 C C . GLU A 1 115 ? -1.388 -2.983 -5.002 1.00 69.38 115 GLU A C 1
ATOM 913 O O . GLU A 1 115 ? -0.642 -2.717 -5.943 1.00 69.38 115 GLU A O 1
ATOM 918 N N . ILE A 1 116 ? -2.207 -4.041 -5.028 1.00 66.94 116 ILE A N 1
ATOM 919 C CA . ILE A 1 116 ? -2.299 -4.975 -6.164 1.00 66.94 116 ILE A CA 1
ATOM 920 C C . ILE A 1 116 ? -2.810 -4.270 -7.426 1.00 66.94 116 ILE A C 1
ATOM 922 O O . ILE A 1 116 ? -2.206 -4.408 -8.487 1.00 66.94 116 ILE A O 1
ATOM 926 N N . ASN A 1 117 ? -3.886 -3.486 -7.330 1.00 69.69 117 ASN A N 1
ATOM 927 C CA . ASN A 1 117 ? -4.421 -2.760 -8.486 1.00 69.69 117 ASN A CA 1
ATOM 928 C C . ASN A 1 117 ? -3.410 -1.755 -9.051 1.00 69.69 117 ASN A C 1
ATOM 930 O O . ASN A 1 117 ? -3.308 -1.587 -10.264 1.00 69.69 117 ASN A O 1
ATOM 934 N N . LEU A 1 118 ? -2.630 -1.114 -8.178 1.00 70.94 118 LEU A N 1
ATOM 935 C CA . LEU A 1 118 ? -1.553 -0.221 -8.594 1.00 70.94 118 LEU A CA 1
ATOM 936 C C . LEU A 1 118 ? -0.442 -0.976 -9.341 1.00 70.94 118 LEU A C 1
ATOM 938 O O . LEU A 1 118 ? 0.004 -0.521 -10.391 1.00 70.94 118 LEU A O 1
ATOM 942 N N . LEU A 1 119 ? -0.020 -2.132 -8.823 1.00 65.00 119 LEU A N 1
ATOM 943 C CA . LEU A 1 119 ? 0.952 -3.011 -9.478 1.00 65.00 119 LEU A CA 1
ATOM 944 C C . LEU A 1 119 ? 0.488 -3.464 -10.868 1.00 65.00 119 LEU A C 1
ATOM 946 O O . LEU A 1 119 ? 1.280 -3.442 -11.808 1.00 65.00 119 LEU A O 1
ATOM 950 N N . LEU A 1 120 ? -0.788 -3.841 -11.001 1.00 67.56 120 LEU A N 1
ATOM 951 C CA . LEU A 1 120 ? -1.380 -4.232 -12.282 1.00 67.56 120 LEU A CA 1
ATOM 952 C C . LEU A 1 120 ? -1.340 -3.082 -13.290 1.00 67.56 120 LEU A C 1
ATOM 954 O O . LEU A 1 120 ? -0.895 -3.286 -14.416 1.00 67.56 120 LEU A O 1
ATOM 958 N N . LYS A 1 121 ? -1.716 -1.867 -12.870 1.00 71.94 121 LYS A N 1
ATOM 959 C CA . LYS A 1 121 ? -1.663 -0.682 -13.734 1.00 71.94 121 LYS A CA 1
ATOM 960 C C . LYS A 1 121 ? -0.242 -0.395 -14.229 1.00 71.94 121 LYS A C 1
ATOM 962 O O . LYS A 1 121 ? -0.049 -0.173 -15.416 1.00 71.94 121 LYS A O 1
ATOM 967 N N . ILE A 1 122 ? 0.757 -0.459 -13.344 1.00 70.25 122 ILE A N 1
ATOM 968 C CA . ILE A 1 122 ? 2.167 -0.258 -13.725 1.00 70.25 122 ILE A CA 1
ATOM 969 C C . ILE A 1 122 ? 2.609 -1.300 -14.756 1.00 70.25 122 ILE A C 1
ATOM 971 O O . ILE A 1 122 ? 3.242 -0.946 -15.747 1.00 70.25 122 ILE A O 1
ATOM 975 N N . ALA A 1 123 ? 2.254 -2.570 -14.552 1.00 68.00 123 ALA A N 1
ATOM 976 C CA . ALA A 1 123 ? 2.592 -3.633 -15.493 1.00 68.00 123 ALA A CA 1
ATOM 977 C C . ALA A 1 123 ? 1.910 -3.441 -16.863 1.00 68.00 123 ALA A C 1
ATOM 979 O O . ALA A 1 123 ? 2.510 -3.723 -17.899 1.00 68.00 123 ALA A O 1
ATOM 980 N N . GLU A 1 124 ? 0.667 -2.952 -16.892 1.00 71.00 124 GLU A N 1
ATOM 981 C CA . GLU A 1 124 ? -0.028 -2.605 -18.136 1.00 71.00 124 GLU A CA 1
ATOM 982 C C . GLU A 1 124 ? 0.624 -1.423 -18.857 1.00 71.00 124 GLU A C 1
ATOM 984 O O . GLU A 1 124 ? 0.840 -1.499 -20.067 1.00 71.00 124 GLU A O 1
ATOM 989 N N . ASP A 1 125 ? 0.965 -0.357 -18.133 1.00 71.31 125 ASP A N 1
ATOM 990 C CA . ASP A 1 125 ? 1.617 0.825 -18.701 1.00 71.31 125 ASP A CA 1
ATOM 991 C C . ASP A 1 125 ? 2.992 0.457 -19.281 1.00 71.31 125 ASP A C 1
ATOM 993 O O . ASP A 1 125 ? 3.313 0.841 -20.404 1.00 71.31 125 ASP A O 1
ATOM 997 N N . GLN A 1 126 ? 3.768 -0.382 -18.588 1.00 69.06 126 GLN A N 1
ATOM 998 C CA . GLN A 1 126 ? 5.032 -0.911 -19.109 1.00 69.06 126 GLN A CA 1
ATOM 999 C C . GLN A 1 126 ? 4.849 -1.723 -20.388 1.00 69.06 126 GLN A C 1
ATOM 1001 O O . GLN A 1 126 ? 5.581 -1.504 -21.349 1.00 69.06 126 GLN A O 1
ATOM 1006 N N . LYS A 1 127 ? 3.853 -2.617 -20.442 1.00 70.81 127 LYS A N 1
ATOM 1007 C CA . LYS A 1 127 ? 3.545 -3.360 -21.672 1.00 70.81 127 LYS A CA 1
ATOM 1008 C C . LYS A 1 127 ? 3.223 -2.419 -22.825 1.00 70.81 127 LYS A C 1
ATOM 1010 O O . LYS A 1 127 ? 3.733 -2.619 -23.920 1.00 70.81 127 LYS A O 1
ATOM 1015 N N . ARG A 1 128 ? 2.415 -1.379 -22.592 1.00 68.25 128 ARG A N 1
ATOM 1016 C CA . ARG A 1 128 ? 2.102 -0.375 -23.625 1.00 68.25 128 ARG A CA 1
ATOM 1017 C C . ARG A 1 128 ? 3.356 0.333 -24.112 1.00 68.25 128 ARG A C 1
ATOM 1019 O O . ARG A 1 128 ? 3.529 0.464 -25.317 1.00 68.25 128 ARG A O 1
ATOM 1026 N N . ILE A 1 129 ? 4.230 0.735 -23.191 1.00 70.50 129 ILE A N 1
ATOM 1027 C CA . ILE A 1 129 ? 5.508 1.361 -23.522 1.00 70.50 129 ILE A CA 1
ATOM 1028 C C . ILE A 1 129 ? 6.357 0.397 -24.366 1.00 70.50 129 ILE A C 1
ATOM 1030 O O . ILE A 1 129 ? 6.779 0.759 -25.460 1.00 70.50 129 ILE A O 1
ATOM 1034 N N . MET A 1 130 ? 6.537 -0.855 -23.934 1.00 69.12 130 MET A N 1
ATOM 1035 C CA . MET A 1 130 ? 7.270 -1.870 -24.702 1.00 69.12 130 MET A CA 1
ATOM 1036 C C . MET A 1 130 ? 6.678 -2.094 -26.101 1.00 69.12 130 MET A C 1
ATOM 1038 O O . MET A 1 130 ? 7.424 -2.177 -27.075 1.00 69.12 130 MET A O 1
ATOM 1042 N N . HIS A 1 131 ? 5.349 -2.172 -26.220 1.00 72.50 131 HIS A N 1
ATOM 1043 C CA . HIS A 1 131 ? 4.674 -2.304 -27.511 1.00 72.50 131 HIS A CA 1
ATOM 1044 C C . HIS A 1 131 ? 4.929 -1.082 -28.404 1.00 72.50 131 HIS A C 1
ATOM 1046 O O . HIS A 1 131 ? 5.279 -1.252 -29.567 1.00 72.50 131 HIS A O 1
ATOM 1052 N N . ALA A 1 132 ? 4.839 0.132 -27.858 1.00 70.06 132 ALA A N 1
ATOM 1053 C CA . ALA A 1 132 ? 5.119 1.375 -28.575 1.00 70.06 132 ALA A CA 1
ATOM 1054 C C . ALA A 1 132 ? 6.561 1.455 -29.094 1.00 70.06 132 ALA A C 1
ATOM 1056 O O . ALA A 1 132 ? 6.802 1.926 -30.204 1.00 70.06 132 ALA A O 1
ATOM 1057 N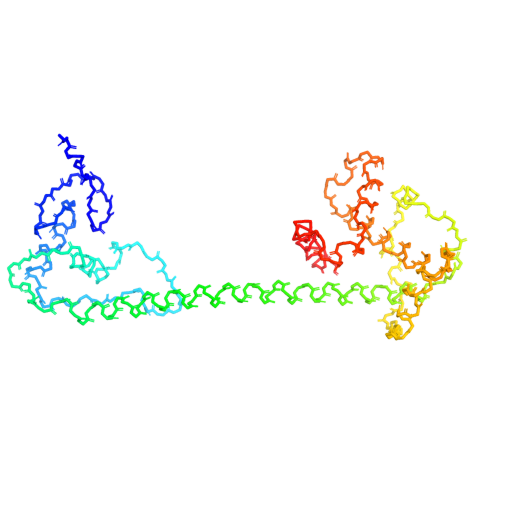 N . PHE A 1 133 ? 7.524 0.948 -28.326 1.00 68.62 133 PHE A N 1
ATOM 1058 C CA . PHE A 1 133 ? 8.916 0.874 -28.762 1.00 68.62 133 PHE A CA 1
ATOM 1059 C C . PHE A 1 133 ? 9.187 -0.183 -29.826 1.00 68.62 133 PHE A C 1
ATOM 1061 O O . PHE A 1 133 ? 10.170 -0.095 -30.563 1.00 68.62 133 PHE A O 1
ATOM 1068 N N . ASN A 1 134 ? 8.323 -1.181 -29.927 1.00 66.38 134 ASN A N 1
ATOM 1069 C CA . ASN A 1 134 ? 8.432 -2.196 -30.958 1.00 66.38 134 ASN A CA 1
ATOM 1070 C C . ASN A 1 134 ? 8.175 -1.608 -32.358 1.00 66.38 134 ASN A C 1
ATOM 1072 O O . ASN A 1 134 ? 8.755 -2.085 -33.333 1.00 66.38 134 ASN A O 1
ATOM 1076 N N . ASP A 1 135 ? 7.384 -0.534 -32.427 1.00 69.50 135 ASP A N 1
ATOM 1077 C CA . ASP A 1 135 ? 7.106 0.234 -33.645 1.00 69.50 135 ASP A CA 1
ATOM 1078 C C . ASP A 1 135 ? 8.231 1.235 -33.984 1.00 69.50 135 ASP A C 1
ATOM 1080 O O . ASP A 1 135 ? 8.217 1.872 -35.039 1.00 69.50 135 ASP A O 1
ATOM 1084 N N . PHE A 1 136 ? 9.236 1.381 -33.111 1.00 69.75 136 PHE A N 1
ATOM 1085 C CA . PHE A 1 136 ? 10.332 2.325 -33.307 1.00 69.75 136 PHE A CA 1
ATOM 1086 C C . PHE A 1 136 ? 11.261 1.859 -34.432 1.00 69.75 136 PHE A C 1
ATOM 1088 O O . PHE A 1 136 ? 11.698 0.703 -34.463 1.00 69.75 136 PHE A O 1
ATOM 1095 N N . ASN A 1 137 ? 11.608 2.774 -35.341 1.00 69.50 137 ASN A N 1
ATOM 1096 C CA . ASN A 1 137 ? 12.449 2.471 -36.497 1.00 69.50 137 ASN A CA 1
ATOM 1097 C C . ASN A 1 137 ? 13.804 1.882 -36.058 1.00 69.50 137 ASN A C 1
ATOM 1099 O O . ASN A 1 137 ? 14.528 2.500 -35.274 1.00 69.50 137 ASN A O 1
ATOM 1103 N N . ASP A 1 138 ? 14.156 0.710 -36.600 1.00 69.62 138 ASP A N 1
ATOM 1104 C CA . ASP A 1 138 ? 15.434 0.018 -36.382 1.00 69.62 138 ASP A CA 1
ATOM 1105 C C . ASP A 1 138 ? 16.637 0.956 -36.520 1.00 69.62 138 ASP A C 1
ATOM 1107 O O . ASP A 1 138 ? 17.610 0.827 -35.784 1.00 69.62 138 ASP A O 1
ATOM 1111 N N . ASN A 1 139 ? 16.562 1.940 -37.417 1.00 71.31 139 ASN A N 1
ATOM 1112 C CA . ASN A 1 139 ? 17.657 2.863 -37.701 1.00 71.31 139 ASN A CA 1
ATOM 1113 C C . ASN A 1 139 ? 18.101 3.690 -36.487 1.00 71.31 139 ASN A C 1
ATOM 1115 O O . ASN A 1 139 ? 19.275 4.037 -36.403 1.00 71.31 139 ASN A O 1
ATOM 1119 N N . LEU A 1 140 ? 17.198 3.981 -35.544 1.00 63.62 140 LEU A N 1
ATOM 1120 C CA . LEU A 1 140 ? 17.535 4.732 -34.329 1.00 63.62 140 LEU A CA 1
ATOM 1121 C C . LEU A 1 140 ? 18.205 3.855 -33.262 1.00 63.62 140 LEU A C 1
ATOM 1123 O O . LEU A 1 140 ? 18.868 4.374 -32.370 1.00 63.62 140 LEU A O 1
ATOM 1127 N N . LEU A 1 141 ? 18.050 2.532 -33.367 1.00 65.19 141 LEU A N 1
ATOM 1128 C CA . LEU A 1 141 ? 18.511 1.547 -32.384 1.00 65.19 141 LEU A CA 1
ATOM 1129 C C . LEU A 1 141 ? 19.611 0.629 -32.955 1.00 65.19 141 LEU A C 1
ATOM 1131 O O . LEU A 1 141 ? 20.055 -0.296 -32.287 1.00 65.19 141 LEU A O 1
ATOM 1135 N N . ASN A 1 142 ? 20.075 0.887 -34.184 1.00 63.94 142 ASN A N 1
ATOM 1136 C CA . ASN A 1 142 ? 21.080 0.086 -34.897 1.00 63.94 142 ASN A CA 1
ATOM 1137 C C . ASN A 1 142 ? 22.540 0.396 -34.489 1.00 63.94 142 ASN A C 1
ATOM 1139 O O . ASN A 1 142 ? 23.473 -0.042 -35.162 1.00 63.94 142 ASN A O 1
ATOM 1143 N N . GLY A 1 143 ? 22.759 1.137 -33.402 1.00 65.69 143 GLY A N 1
ATOM 1144 C CA . GLY A 1 143 ? 24.085 1.415 -32.848 1.00 65.69 143 GLY A CA 1
ATOM 1145 C C . GLY A 1 143 ? 24.307 0.699 -31.521 1.00 65.69 143 GLY A C 1
ATOM 1146 O O . GLY A 1 143 ? 23.356 0.408 -30.801 1.00 65.69 143 GLY A O 1
ATOM 1147 N N . SER A 1 144 ? 25.570 0.456 -31.163 1.00 64.12 144 SER A N 1
ATOM 1148 C CA . SER A 1 144 ? 25.923 0.077 -29.794 1.00 64.12 144 SER A CA 1
ATOM 1149 C C . SER A 1 144 ? 25.612 1.252 -28.866 1.00 64.12 144 SER A C 1
ATOM 1151 O O . SER A 1 144 ? 26.414 2.179 -28.750 1.00 64.12 144 SER A O 1
ATOM 1153 N N . ILE A 1 145 ? 24.431 1.250 -28.258 1.00 67.75 145 ILE A N 1
ATOM 1154 C CA . ILE A 1 145 ? 24.044 2.274 -27.294 1.00 67.75 145 ILE A CA 1
ATOM 1155 C C . ILE A 1 145 ? 24.467 1.780 -25.913 1.00 67.75 145 ILE A C 1
ATOM 1157 O O . ILE A 1 145 ? 23.879 0.853 -25.359 1.00 67.75 145 ILE A O 1
ATOM 1161 N N . TYR A 1 146 ? 25.516 2.384 -25.362 1.00 78.12 146 TYR A N 1
ATOM 1162 C CA . TYR A 1 146 ? 25.956 2.096 -24.002 1.00 78.12 146 TYR A CA 1
ATOM 1163 C C . TYR A 1 146 ? 25.101 2.881 -22.996 1.00 78.12 146 TYR A C 1
ATOM 1165 O O . TYR A 1 146 ? 24.740 4.035 -23.239 1.00 78.12 146 TYR A O 1
ATOM 1173 N N . CYS A 1 147 ? 24.801 2.294 -21.830 1.00 75.69 147 CYS A N 1
ATOM 1174 C CA . CYS A 1 147 ? 24.062 2.979 -20.757 1.00 75.69 147 CYS A CA 1
ATOM 1175 C C . CYS A 1 147 ? 24.699 4.323 -20.379 1.00 75.69 147 CYS A C 1
ATOM 1177 O O . CYS A 1 147 ? 24.006 5.299 -20.103 1.00 75.69 147 CYS A O 1
ATOM 1179 N N . GLU A 1 148 ? 26.029 4.373 -20.371 1.00 81.19 148 GLU A N 1
ATOM 1180 C CA . GLU A 1 148 ? 26.839 5.562 -20.135 1.00 81.19 148 GLU A CA 1
ATOM 1181 C C . GLU A 1 148 ? 26.460 6.704 -21.088 1.00 81.19 148 GLU A C 1
ATOM 1183 O O . GLU A 1 148 ? 26.328 7.853 -20.657 1.00 81.19 148 GLU A O 1
ATOM 1188 N N . ASP A 1 149 ? 26.243 6.379 -22.362 1.00 79.44 149 ASP A N 1
ATOM 1189 C CA . ASP A 1 149 ? 25.899 7.340 -23.404 1.00 79.44 149 ASP A CA 1
ATOM 1190 C C . ASP A 1 149 ? 24.447 7.796 -23.267 1.00 79.44 149 ASP A C 1
ATOM 1192 O O . ASP A 1 149 ? 24.169 8.984 -23.403 1.00 79.44 149 ASP A O 1
ATOM 1196 N N . ILE A 1 150 ? 23.523 6.914 -22.879 1.00 77.81 150 ILE A N 1
ATOM 1197 C CA . ILE A 1 150 ? 22.132 7.292 -22.561 1.00 77.81 150 ILE A CA 1
ATOM 1198 C C . ILE A 1 150 ? 22.091 8.263 -21.370 1.00 77.81 150 ILE A C 1
ATOM 1200 O O . ILE A 1 150 ? 21.386 9.277 -21.377 1.00 77.81 150 ILE A O 1
ATOM 1204 N N . ILE A 1 151 ? 22.868 7.975 -20.325 1.00 82.38 151 ILE A N 1
ATOM 1205 C CA . ILE A 1 151 ? 22.921 8.818 -19.129 1.00 82.38 151 ILE A CA 1
ATOM 1206 C C . ILE A 1 151 ? 23.502 10.197 -19.480 1.00 82.38 151 ILE A C 1
ATOM 1208 O O . ILE A 1 151 ? 22.963 11.208 -19.026 1.00 82.38 151 ILE A O 1
ATOM 1212 N N . ARG A 1 152 ? 24.565 10.246 -20.297 1.00 82.88 152 ARG A N 1
ATOM 1213 C CA . ARG A 1 152 ? 25.288 11.480 -20.660 1.00 82.88 152 ARG A CA 1
ATOM 1214 C C . ARG A 1 152 ? 24.638 12.310 -21.760 1.00 82.88 152 ARG A C 1
ATOM 1216 O O . ARG A 1 152 ? 24.751 13.528 -21.712 1.00 82.88 152 ARG A O 1
ATOM 1223 N N . SER A 1 153 ? 23.985 11.682 -22.733 1.00 77.44 153 SER A N 1
ATOM 1224 C CA . SER A 1 153 ? 23.481 12.337 -23.953 1.00 77.44 153 SER A CA 1
ATOM 1225 C C . SER A 1 153 ? 22.389 13.373 -23.698 1.00 77.44 153 SER A C 1
ATOM 1227 O O . SER A 1 153 ? 21.956 14.039 -24.631 1.00 77.44 153 SER A O 1
ATOM 1229 N N . GLY A 1 154 ? 21.886 13.481 -22.464 1.00 69.94 154 GLY A N 1
ATOM 1230 C CA . GLY A 1 154 ? 20.678 14.248 -22.178 1.00 69.94 154 GLY A CA 1
ATOM 1231 C C . GLY A 1 154 ? 19.440 13.670 -22.867 1.00 69.94 154 GLY A C 1
ATOM 1232 O O . GLY A 1 154 ? 18.351 14.162 -22.607 1.00 69.94 154 GLY A O 1
ATOM 1233 N N . PHE A 1 155 ? 19.592 12.602 -23.666 1.00 69.81 155 PHE A N 1
ATOM 1234 C CA . PHE A 1 155 ? 18.521 11.954 -24.395 1.00 69.81 155 PHE A CA 1
ATOM 1235 C C . PHE A 1 155 ? 17.458 11.529 -23.393 1.00 69.81 155 PHE A C 1
ATOM 1237 O O . PHE A 1 155 ? 17.706 10.744 -22.466 1.00 69.81 155 PHE A O 1
ATOM 1244 N N . ASN A 1 156 ? 16.294 12.140 -23.545 1.00 67.38 156 ASN A N 1
ATOM 1245 C CA . ASN A 1 156 ? 15.108 11.822 -22.799 1.00 67.38 156 ASN A CA 1
ATOM 1246 C C . ASN A 1 156 ? 14.112 11.272 -23.801 1.00 67.38 156 ASN A C 1
ATOM 1248 O O . ASN A 1 156 ? 13.605 11.976 -24.667 1.00 67.38 156 ASN A O 1
ATOM 1252 N N . ILE A 1 157 ? 13.852 9.981 -23.692 1.00 65.56 157 ILE A N 1
ATOM 1253 C CA . ILE A 1 157 ? 12.999 9.291 -24.647 1.00 65.56 157 ILE A CA 1
ATOM 1254 C C . ILE A 1 157 ? 11.552 9.788 -24.609 1.00 65.56 157 ILE A C 1
ATOM 1256 O O . ILE A 1 157 ? 10.824 9.663 -25.590 1.00 65.56 157 ILE A O 1
ATOM 1260 N N . PHE A 1 158 ? 11.161 10.409 -23.494 1.00 62.16 158 PHE A N 1
ATOM 1261 C CA . PHE A 1 158 ? 9.872 11.067 -23.348 1.00 62.16 158 PHE A CA 1
ATOM 1262 C C . PHE A 1 158 ? 9.752 12.347 -24.183 1.00 62.16 158 PHE A C 1
ATOM 1264 O O . PHE A 1 158 ? 8.640 12.708 -24.551 1.00 62.16 158 PHE A O 1
ATOM 1271 N N . ASP A 1 159 ? 10.860 12.985 -24.571 1.00 67.94 159 ASP A N 1
ATOM 1272 C CA . ASP A 1 159 ? 10.823 14.138 -25.484 1.00 67.94 159 ASP A CA 1
ATOM 1273 C C . ASP A 1 159 ? 10.444 13.707 -26.914 1.00 67.94 159 ASP A C 1
ATOM 1275 O O . ASP A 1 159 ? 10.037 14.521 -27.737 1.00 67.94 159 ASP A O 1
ATOM 1279 N N . HIS A 1 160 ? 10.533 12.406 -27.203 1.00 69.62 160 HIS A N 1
ATOM 1280 C CA . HIS A 1 160 ? 10.146 11.795 -28.470 1.00 69.62 160 HIS A CA 1
ATOM 1281 C C . HIS A 1 160 ? 8.828 11.020 -28.363 1.00 69.62 160 HIS A C 1
ATOM 1283 O O . HIS A 1 160 ? 8.559 10.157 -29.198 1.00 69.62 160 HIS A O 1
ATOM 1289 N N . ILE A 1 161 ? 7.993 11.317 -27.355 1.00 65.50 161 ILE A N 1
ATOM 1290 C CA . ILE A 1 161 ? 6.765 10.553 -27.100 1.00 65.50 161 ILE A CA 1
ATOM 1291 C C . ILE A 1 161 ? 5.791 10.554 -28.287 1.00 65.50 161 ILE A C 1
ATOM 1293 O O . ILE A 1 161 ? 5.072 9.588 -28.517 1.00 65.50 161 ILE A O 1
ATOM 1297 N N . GLU A 1 162 ? 5.823 11.617 -29.087 1.00 68.69 162 GLU A N 1
ATOM 1298 C CA . GLU A 1 162 ? 5.010 11.772 -30.295 1.00 68.69 162 GLU A CA 1
ATOM 1299 C C . GLU A 1 162 ? 5.391 10.792 -31.414 1.00 68.69 162 GLU A C 1
ATOM 1301 O O . GLU A 1 162 ? 4.593 10.541 -32.313 1.00 68.69 162 GLU A O 1
ATOM 1306 N N . MET A 1 163 ? 6.598 10.216 -31.363 1.00 68.50 163 MET A N 1
ATOM 1307 C CA . MET A 1 163 ? 7.050 9.198 -32.316 1.00 68.50 163 MET A CA 1
ATOM 1308 C C . MET A 1 163 ? 6.501 7.803 -31.992 1.00 68.50 163 MET A C 1
ATOM 1310 O O . MET A 1 163 ? 6.666 6.885 -32.796 1.00 68.50 163 MET A O 1
ATOM 1314 N N . PHE A 1 164 ? 5.869 7.622 -30.829 1.00 66.81 164 PHE A N 1
ATOM 1315 C CA . PHE A 1 164 ? 5.242 6.361 -30.459 1.00 66.81 164 PHE A CA 1
ATOM 1316 C C . PHE A 1 164 ? 3.869 6.214 -31.095 1.00 66.81 164 PHE A C 1
ATOM 1318 O O . PHE A 1 164 ? 3.059 7.143 -31.115 1.00 66.81 164 PHE A O 1
ATOM 1325 N N . SER A 1 165 ? 3.575 4.998 -31.555 1.00 67.88 165 SER A N 1
ATOM 1326 C CA . SER A 1 165 ? 2.212 4.646 -31.929 1.00 67.88 165 SER A CA 1
ATOM 1327 C C . SER A 1 165 ? 1.295 4.835 -30.721 1.00 67.88 165 SER A C 1
ATOM 1329 O O . SER A 1 165 ? 1.541 4.283 -29.648 1.00 67.88 165 SER A O 1
ATOM 1331 N N . GLN A 1 166 ? 0.217 5.602 -30.894 1.00 65.81 166 GLN A N 1
ATOM 1332 C CA . GLN A 1 166 ? -0.808 5.768 -29.858 1.00 65.81 166 GLN A CA 1
ATOM 1333 C C . GLN A 1 166 ? -1.559 4.456 -29.580 1.00 65.81 166 GLN A C 1
ATOM 1335 O O . GLN A 1 166 ? -2.128 4.289 -28.505 1.00 65.81 166 GLN A O 1
ATOM 1340 N N . ASN A 1 167 ? -1.545 3.530 -30.544 1.00 71.00 167 ASN A N 1
ATOM 1341 C CA . ASN A 1 167 ? -2.181 2.220 -30.474 1.00 71.00 167 ASN A CA 1
ATOM 1342 C C . ASN A 1 167 ? -1.217 1.168 -31.034 1.00 71.00 167 ASN A C 1
ATOM 1344 O O . ASN A 1 167 ? -1.410 0.701 -32.160 1.00 71.00 167 ASN A O 1
ATOM 1348 N N . PRO A 1 168 ? -0.149 0.821 -30.300 1.00 70.75 168 PRO A N 1
ATOM 1349 C CA . PRO A 1 168 ? 0.796 -0.160 -30.796 1.00 70.75 168 PRO A CA 1
ATOM 1350 C C . PRO A 1 168 ? 0.114 -1.525 -30.887 1.00 70.75 168 PRO A C 1
ATOM 1352 O O . PRO A 1 168 ? -0.702 -1.887 -30.030 1.00 70.75 168 PRO A O 1
ATOM 1355 N N . HIS A 1 169 ? 0.429 -2.292 -31.931 1.00 71.56 169 HIS A N 1
ATOM 1356 C CA . HIS A 1 169 ? -0.117 -3.639 -32.052 1.00 71.56 169 HIS A CA 1
ATOM 1357 C C . HIS A 1 169 ? 0.418 -4.502 -30.898 1.00 71.56 169 HIS A C 1
ATOM 1359 O O . HIS A 1 169 ? 1.636 -4.593 -30.715 1.00 71.56 169 HIS A O 1
ATOM 1365 N N . PRO A 1 170 ? -0.462 -5.124 -30.089 1.00 72.50 170 PRO A N 1
ATOM 1366 C CA . PRO A 1 170 ? -0.015 -5.940 -28.976 1.00 72.50 170 PRO A CA 1
ATOM 1367 C C . PRO A 1 170 ? 0.782 -7.130 -29.511 1.00 72.50 170 PRO A C 1
ATOM 1369 O O . PRO A 1 170 ? 0.315 -7.853 -30.390 1.00 72.50 170 PRO A O 1
ATOM 1372 N N . ILE A 1 171 ? 1.978 -7.330 -28.960 1.00 69.88 171 ILE A N 1
ATOM 1373 C CA . ILE A 1 171 ? 2.782 -8.530 -29.214 1.00 69.88 171 ILE A CA 1
ATOM 1374 C C . ILE A 1 171 ? 1.970 -9.727 -28.725 1.00 69.88 171 ILE A C 1
ATOM 1376 O O . ILE A 1 171 ? 1.477 -9.731 -27.590 1.00 69.88 171 ILE A O 1
ATOM 1380 N N . SER A 1 172 ? 1.813 -10.735 -29.575 1.00 79.94 172 SER A N 1
ATOM 1381 C CA . SER A 1 172 ? 1.112 -11.953 -29.183 1.00 79.94 172 SER A CA 1
ATOM 1382 C C . SER A 1 172 ? 1.884 -12.692 -28.082 1.00 79.94 172 SER A C 1
ATOM 1384 O O . SER A 1 172 ? 3.108 -12.603 -27.975 1.00 79.94 172 SER A O 1
ATOM 1386 N N . GLN A 1 173 ? 1.185 -13.463 -27.241 1.00 73.62 173 GLN A N 1
ATOM 1387 C CA . GLN A 1 173 ? 1.869 -14.269 -26.220 1.00 73.62 173 GLN A CA 1
ATOM 1388 C C . GLN A 1 173 ? 2.840 -15.289 -26.831 1.00 73.62 173 GLN A C 1
ATOM 1390 O O . GLN A 1 173 ? 3.840 -15.617 -26.202 1.00 73.62 173 GLN A O 1
ATOM 1395 N N . GLU A 1 174 ? 2.542 -15.802 -28.025 1.00 81.31 174 GLU A N 1
ATOM 1396 C CA . GLU A 1 174 ? 3.407 -16.747 -28.736 1.00 81.31 174 GLU A CA 1
ATOM 1397 C C . GLU A 1 174 ? 4.678 -16.082 -29.246 1.00 81.31 174 GLU A C 1
ATOM 1399 O O . GLU A 1 174 ? 5.755 -16.641 -29.054 1.00 81.31 174 GLU A O 1
ATOM 1404 N N . GLU A 1 175 ? 4.588 -14.866 -29.791 1.00 75.12 175 GLU A N 1
ATOM 1405 C CA . GLU A 1 175 ? 5.780 -14.078 -30.120 1.00 75.12 175 GLU A CA 1
ATOM 1406 C C . GLU A 1 175 ? 6.616 -13.803 -28.869 1.00 75.12 175 GLU A C 1
ATOM 1408 O O . GLU A 1 175 ? 7.823 -14.019 -28.890 1.00 75.12 175 GLU A O 1
ATOM 1413 N N . MET A 1 176 ? 5.985 -13.414 -27.755 1.00 70.81 176 MET A N 1
ATOM 1414 C CA . MET A 1 176 ? 6.701 -13.120 -26.510 1.00 70.81 176 MET A CA 1
ATOM 1415 C C . MET A 1 176 ? 7.427 -14.355 -25.950 1.00 70.81 176 MET A C 1
ATOM 1417 O O . MET A 1 176 ? 8.595 -14.263 -25.583 1.00 70.81 176 MET A O 1
ATOM 1421 N N . ARG A 1 177 ? 6.783 -15.533 -25.959 1.00 74.12 177 ARG A N 1
ATOM 1422 C CA . ARG A 1 177 ? 7.426 -16.798 -25.553 1.00 74.12 177 ARG A CA 1
ATOM 1423 C C . ARG A 1 177 ? 8.524 -17.234 -26.516 1.00 74.12 177 ARG A C 1
ATOM 1425 O O . ARG A 1 177 ? 9.543 -17.750 -26.070 1.00 74.12 177 ARG A O 1
ATOM 1432 N N . SER A 1 178 ? 8.332 -17.045 -27.823 1.00 76.56 178 SER A N 1
ATOM 1433 C CA . SER A 1 178 ? 9.376 -17.326 -28.816 1.00 76.56 178 SER A CA 1
ATOM 1434 C C . SER A 1 178 ? 10.637 -16.528 -28.502 1.00 76.56 178 SER A C 1
ATOM 1436 O O . SER A 1 178 ? 11.729 -17.072 -28.576 1.00 76.56 178 SER A O 1
ATOM 1438 N N . TRP A 1 179 ? 10.496 -15.269 -28.080 1.00 69.25 179 TRP A N 1
ATOM 1439 C CA . TRP A 1 179 ? 11.640 -1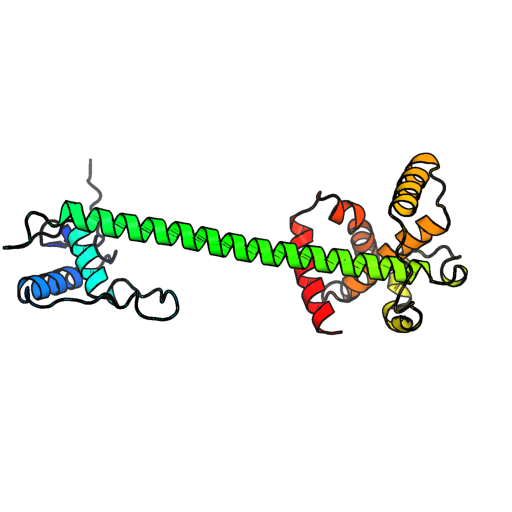4.421 -27.744 1.00 69.25 179 TRP A CA 1
ATOM 1440 C C . TRP A 1 179 ? 12.380 -14.876 -26.494 1.00 69.25 179 TRP A C 1
ATOM 1442 O O . TRP A 1 179 ? 13.607 -14.866 -26.485 1.00 69.25 179 TRP A O 1
ATOM 1452 N N . GLU A 1 180 ? 11.649 -15.265 -25.448 1.00 68.19 180 GLU A N 1
ATOM 1453 C CA . GLU A 1 180 ? 12.244 -15.826 -24.231 1.00 68.19 180 GLU A CA 1
ATOM 1454 C C . GLU A 1 180 ? 13.077 -17.070 -24.574 1.00 68.19 180 GLU A C 1
ATOM 1456 O O . GLU A 1 180 ? 14.230 -17.180 -24.162 1.00 68.19 180 GLU A O 1
ATOM 1461 N N . ILE A 1 181 ? 12.531 -17.946 -25.423 1.00 74.62 181 ILE A N 1
ATOM 1462 C CA . ILE A 1 181 ? 13.200 -19.165 -25.890 1.00 74.62 181 ILE A CA 1
ATOM 1463 C C . ILE A 1 181 ? 14.428 -18.845 -26.756 1.00 74.62 181 ILE A C 1
ATOM 1465 O O . ILE A 1 181 ? 15.475 -19.469 -26.579 1.00 74.62 181 ILE A O 1
ATOM 1469 N N . ASP A 1 182 ? 14.330 -17.890 -27.681 1.00 67.81 182 ASP A N 1
ATOM 1470 C CA . ASP A 1 182 ? 15.442 -17.502 -28.559 1.00 67.81 182 ASP A CA 1
ATOM 1471 C C . ASP A 1 182 ? 16.591 -16.863 -27.760 1.00 67.81 182 ASP A C 1
ATOM 1473 O O . ASP A 1 182 ? 17.765 -17.145 -28.013 1.00 67.81 182 ASP A O 1
ATOM 1477 N N . ASN A 1 183 ? 16.256 -16.062 -26.742 1.00 63.72 183 ASN A N 1
ATOM 1478 C CA . ASN A 1 183 ? 17.219 -15.458 -25.821 1.00 63.72 183 ASN A CA 1
ATOM 1479 C C . ASN A 1 183 ? 17.972 -16.519 -24.997 1.00 63.72 183 ASN A C 1
ATOM 1481 O O . ASN A 1 183 ? 19.175 -16.394 -24.775 1.00 63.72 183 ASN A O 1
ATOM 1485 N N . GLU A 1 184 ? 17.280 -17.581 -24.574 1.00 68.69 184 GLU A N 1
ATOM 1486 C CA . GLU A 1 184 ? 17.884 -18.704 -23.848 1.00 68.69 184 GLU A CA 1
ATOM 1487 C C . GLU A 1 184 ? 18.749 -19.610 -24.739 1.00 68.69 184 GLU A C 1
ATOM 1489 O O . GLU A 1 184 ? 19.740 -20.168 -24.265 1.00 68.69 184 GLU A O 1
ATOM 1494 N N . ARG A 1 185 ? 18.378 -19.794 -26.014 1.00 69.56 185 ARG A N 1
ATOM 1495 C CA . ARG A 1 185 ? 18.990 -20.810 -26.887 1.00 69.56 185 ARG A CA 1
ATOM 1496 C C . ARG A 1 185 ? 20.273 -20.379 -27.568 1.00 69.56 185 ARG A C 1
ATOM 1498 O O . ARG A 1 185 ? 21.177 -21.203 -27.681 1.00 69.56 185 ARG A O 1
ATOM 1505 N N . GLU A 1 186 ? 20.353 -19.151 -28.069 1.00 52.19 186 GLU A N 1
ATOM 1506 C CA . GLU A 1 186 ? 21.452 -18.814 -28.977 1.00 52.19 186 GLU A CA 1
ATOM 1507 C C . GLU A 1 186 ? 22.564 -17.983 -28.339 1.00 52.19 186 GLU A C 1
ATOM 1509 O O . GLU A 1 186 ? 23.662 -17.944 -28.887 1.00 52.19 186 GLU A O 1
ATOM 1514 N N . GLY A 1 187 ? 22.337 -17.274 -27.228 1.00 54.84 187 GLY A N 1
ATOM 1515 C CA . GLY A 1 187 ? 23.291 -16.250 -26.758 1.00 54.84 187 GLY A CA 1
ATOM 1516 C C . GLY A 1 187 ? 23.580 -15.146 -27.800 1.00 54.84 187 GLY A C 1
ATOM 1517 O O . GLY A 1 187 ? 24.317 -14.198 -27.525 1.00 54.84 187 GLY A O 1
ATOM 1518 N N . PHE A 1 188 ? 22.985 -15.247 -28.991 1.00 48.88 188 PHE A N 1
ATOM 1519 C CA . PHE A 1 188 ? 22.965 -14.257 -30.038 1.00 48.88 188 PHE A CA 1
ATOM 1520 C C . PHE A 1 188 ? 21.832 -13.296 -29.720 1.00 48.88 188 PHE A C 1
ATOM 1522 O O . PHE A 1 188 ? 20.651 -13.634 -29.749 1.00 48.88 188 PHE A O 1
ATOM 1529 N N . TYR A 1 189 ? 22.217 -12.064 -29.410 1.00 56.19 189 TYR A N 1
ATOM 1530 C CA . TYR A 1 189 ? 21.300 -10.945 -29.307 1.00 56.19 189 TYR A CA 1
ATOM 1531 C C . TYR A 1 189 ? 20.582 -10.766 -30.652 1.00 56.19 189 TYR A C 1
ATOM 1533 O O . TYR A 1 189 ? 21.117 -10.157 -31.579 1.00 56.19 189 TYR A O 1
ATOM 1541 N N . ASN A 1 190 ? 19.359 -11.286 -30.777 1.00 62.19 190 ASN A N 1
ATOM 1542 C CA . ASN A 1 190 ? 18.471 -10.905 -31.869 1.00 62.19 190 ASN A CA 1
ATOM 1543 C C . ASN A 1 190 ? 18.266 -9.379 -31.795 1.00 62.19 190 ASN A C 1
ATOM 1545 O O . ASN A 1 190 ? 18.073 -8.832 -30.704 1.00 62.19 190 ASN A O 1
ATOM 1549 N N . LYS A 1 191 ? 18.301 -8.679 -32.941 1.00 64.94 191 LYS A N 1
ATOM 1550 C CA . LYS A 1 191 ? 18.084 -7.221 -33.036 1.00 64.94 191 LYS A CA 1
ATOM 1551 C C . LYS A 1 191 ? 16.867 -6.767 -32.227 1.00 64.94 191 LYS A C 1
ATOM 1553 O O . LYS A 1 191 ? 16.909 -5.715 -31.601 1.00 64.94 191 LYS A O 1
ATOM 1558 N N . ARG A 1 192 ? 15.803 -7.576 -32.191 1.00 63.19 192 ARG A N 1
ATOM 1559 C CA . ARG A 1 192 ? 14.578 -7.265 -31.443 1.00 63.19 192 ARG A CA 1
ATOM 1560 C C . ARG A 1 192 ? 14.735 -7.428 -29.924 1.00 63.19 192 ARG A C 1
ATOM 1562 O O . ARG A 1 192 ? 14.287 -6.558 -29.187 1.00 63.19 192 ARG A O 1
ATOM 1569 N N . THR A 1 193 ? 15.450 -8.450 -29.452 1.00 65.31 193 THR A N 1
ATOM 1570 C CA . THR A 1 193 ? 15.811 -8.610 -28.027 1.00 65.31 193 THR A CA 1
ATOM 1571 C C . THR A 1 193 ? 16.713 -7.469 -27.558 1.00 65.31 193 THR A C 1
ATOM 1573 O O . THR A 1 193 ? 16.517 -6.926 -26.474 1.00 65.31 193 THR A O 1
ATOM 1576 N N . HIS A 1 194 ? 17.650 -7.035 -28.409 1.00 70.56 194 HIS A N 1
ATOM 1577 C CA . HIS A 1 194 ? 18.486 -5.866 -28.137 1.00 70.56 194 HIS A CA 1
ATOM 1578 C C . HIS A 1 194 ? 17.649 -4.592 -27.977 1.00 70.56 194 HIS A C 1
ATOM 1580 O O . HIS A 1 194 ? 17.877 -3.833 -27.039 1.00 70.56 194 HIS A O 1
ATOM 1586 N N . LYS A 1 195 ? 16.624 -4.395 -28.820 1.00 72.69 195 LYS A N 1
ATOM 1587 C CA . LYS A 1 195 ? 15.676 -3.287 -28.657 1.00 72.69 195 LYS A CA 1
ATOM 1588 C C . LYS A 1 195 ? 14.924 -3.349 -27.332 1.00 72.69 195 LYS A C 1
ATOM 1590 O O . LYS A 1 195 ? 14.849 -2.329 -26.666 1.00 72.69 195 LYS A O 1
ATOM 1595 N N . CYS A 1 196 ? 14.390 -4.503 -26.931 1.00 70.56 196 CYS A N 1
ATOM 1596 C CA . CYS A 1 196 ? 13.682 -4.617 -25.650 1.00 70.56 196 CYS A CA 1
ATOM 1597 C C . CYS A 1 196 ? 14.591 -4.267 -24.464 1.00 70.56 196 CYS A C 1
ATOM 1599 O O . CYS A 1 196 ? 14.210 -3.458 -23.627 1.00 70.56 196 CYS A O 1
ATOM 1601 N N . ILE A 1 197 ? 15.817 -4.797 -24.442 1.00 73.94 197 ILE A N 1
ATOM 1602 C CA . ILE A 1 197 ? 16.803 -4.490 -23.394 1.00 73.94 197 ILE A CA 1
ATOM 1603 C C . ILE A 1 197 ? 17.137 -2.997 -23.382 1.00 73.94 197 ILE A C 1
ATOM 1605 O O . ILE A 1 197 ? 17.191 -2.370 -22.328 1.00 73.94 197 ILE A O 1
ATOM 1609 N N . LEU A 1 198 ? 17.347 -2.416 -24.559 1.00 76.25 198 LEU A N 1
ATOM 1610 C CA . LEU A 1 198 ? 17.656 -1.003 -24.704 1.00 76.25 198 LEU A CA 1
ATOM 1611 C C . LEU A 1 198 ? 16.498 -0.115 -24.226 1.00 76.25 198 LEU A C 1
ATOM 1613 O O . LEU A 1 198 ? 16.719 0.893 -23.564 1.00 76.25 198 LEU A O 1
ATOM 1617 N N . VAL A 1 199 ? 15.263 -0.502 -24.527 1.00 75.00 199 VAL A N 1
ATOM 1618 C CA . VAL A 1 199 ? 14.045 0.175 -24.071 1.00 75.00 199 VAL A CA 1
ATOM 1619 C C . VAL A 1 199 ? 13.914 0.097 -22.558 1.00 75.00 199 VAL A C 1
ATOM 1621 O O . VAL A 1 199 ? 13.694 1.125 -21.921 1.00 75.00 199 VAL A O 1
ATOM 1624 N N . ASP A 1 200 ? 14.127 -1.079 -21.972 1.00 75.56 200 ASP A N 1
ATOM 1625 C CA . ASP A 1 200 ? 14.133 -1.256 -20.520 1.00 75.56 200 ASP A CA 1
ATOM 1626 C C . ASP A 1 200 ? 15.210 -0.386 -19.858 1.00 75.56 200 ASP A C 1
ATOM 1628 O O . ASP A 1 200 ? 14.954 0.269 -18.845 1.00 75.56 200 ASP A O 1
ATOM 1632 N N . GLN A 1 201 ? 16.398 -0.298 -20.463 1.00 78.69 201 GLN A N 1
ATOM 1633 C CA . GLN A 1 201 ? 17.467 0.593 -20.011 1.00 78.69 201 GLN A CA 1
ATOM 1634 C C . GLN A 1 201 ? 17.077 2.070 -20.135 1.00 78.69 201 GLN A C 1
ATOM 1636 O O . GLN A 1 201 ? 17.330 2.842 -19.212 1.00 78.69 201 GLN A O 1
ATOM 1641 N N . LEU A 1 202 ? 16.437 2.475 -21.235 1.00 78.38 202 LEU A N 1
ATOM 1642 C CA . LEU A 1 202 ? 15.983 3.850 -21.461 1.00 78.38 202 LEU A CA 1
ATOM 1643 C C . LEU A 1 202 ? 14.910 4.254 -20.446 1.00 78.38 202 LEU A C 1
ATOM 1645 O O . LEU A 1 202 ? 15.019 5.319 -19.839 1.00 78.38 202 LEU A O 1
ATOM 1649 N N . ILE A 1 203 ? 13.935 3.380 -20.188 1.00 76.56 203 ILE A N 1
ATOM 1650 C CA . ILE A 1 203 ? 12.923 3.559 -19.139 1.00 76.56 203 ILE A CA 1
ATOM 1651 C C . ILE A 1 203 ? 13.599 3.639 -17.767 1.00 76.56 203 ILE A C 1
ATOM 1653 O O . ILE A 1 203 ? 13.315 4.550 -16.988 1.00 76.56 203 ILE A O 1
ATOM 1657 N N . GLY A 1 204 ? 14.528 2.726 -17.476 1.00 79.69 204 GLY A N 1
ATOM 1658 C CA . GLY A 1 204 ? 15.274 2.705 -16.222 1.00 79.69 204 GLY A CA 1
ATOM 1659 C C . GLY A 1 204 ? 16.056 3.993 -15.978 1.00 79.69 204 GLY A C 1
ATOM 1660 O O . GLY A 1 204 ? 15.954 4.577 -14.899 1.00 79.69 204 GLY A O 1
ATOM 1661 N N . VAL A 1 205 ? 16.775 4.489 -16.989 1.00 82.31 205 VAL A N 1
ATOM 1662 C CA . VAL A 1 205 ? 17.494 5.770 -16.924 1.00 82.31 205 VAL A CA 1
ATOM 1663 C C . VAL A 1 205 ? 16.526 6.930 -16.745 1.00 82.31 205 VAL A C 1
ATOM 1665 O O . VAL A 1 205 ? 16.804 7.817 -15.940 1.00 82.31 205 VAL A O 1
ATOM 1668 N N . ALA A 1 206 ? 15.407 6.946 -17.465 1.00 76.12 206 ALA A N 1
ATOM 1669 C CA . ALA A 1 206 ? 14.451 8.039 -17.380 1.00 76.12 206 ALA A CA 1
ATOM 1670 C C . ALA A 1 206 ? 13.836 8.133 -15.974 1.00 76.12 206 ALA A C 1
ATOM 1672 O O . ALA A 1 206 ? 13.794 9.207 -15.381 1.00 76.12 206 ALA A O 1
ATOM 1673 N N . ILE A 1 207 ? 13.477 6.992 -15.381 1.00 75.38 207 ILE A N 1
ATOM 1674 C CA . ILE A 1 207 ? 12.980 6.926 -14.003 1.00 75.38 207 ILE A CA 1
ATOM 1675 C C . ILE A 1 207 ? 14.059 7.331 -13.005 1.00 75.38 207 ILE A C 1
ATOM 1677 O O . ILE A 1 207 ? 13.776 8.075 -12.066 1.00 75.38 207 ILE A O 1
ATOM 1681 N N . ALA A 1 208 ? 15.295 6.873 -13.209 1.00 80.19 208 ALA A N 1
ATOM 1682 C CA . ALA A 1 208 ? 16.409 7.238 -12.351 1.00 80.19 208 ALA A CA 1
ATOM 1683 C C . ALA A 1 208 ? 16.667 8.754 -12.395 1.00 80.19 208 ALA A C 1
ATOM 1685 O O . ALA A 1 208 ? 16.777 9.380 -11.343 1.00 80.19 208 ALA A O 1
ATOM 1686 N N . LYS A 1 209 ? 16.662 9.371 -13.586 1.00 80.94 209 LYS A N 1
ATOM 1687 C CA . LYS A 1 209 ? 16.782 10.830 -13.770 1.00 80.94 209 LYS A CA 1
ATOM 1688 C C . LYS A 1 209 ? 15.683 11.608 -13.041 1.00 80.94 209 LYS A C 1
ATOM 1690 O O . LYS A 1 209 ? 15.963 12.679 -12.515 1.00 80.94 209 LYS A O 1
ATOM 1695 N N . SER A 1 210 ? 14.481 11.052 -12.917 1.00 73.62 210 SER A N 1
ATOM 1696 C CA . SER A 1 210 ? 13.390 11.665 -12.148 1.00 73.62 210 SER A CA 1
ATOM 1697 C C . SER A 1 210 ? 13.592 11.638 -10.624 1.00 73.62 210 SER A C 1
ATOM 1699 O O . SER A 1 210 ? 12.799 12.229 -9.886 1.00 73.62 210 SER A O 1
ATOM 1701 N N . MET A 1 211 ? 14.626 10.962 -10.108 1.00 76.88 211 MET A N 1
ATOM 1702 C CA . MET A 1 211 ? 14.916 10.901 -8.674 1.00 76.88 211 MET A CA 1
ATOM 1703 C C . MET A 1 211 ? 15.839 12.057 -8.232 1.00 76.88 211 MET A C 1
ATOM 1705 O O . MET A 1 211 ? 16.941 12.198 -8.763 1.00 76.88 211 MET A O 1
ATOM 1709 N N . PRO A 1 212 ? 15.511 12.805 -7.155 1.00 79.19 212 PRO A N 1
ATOM 1710 C CA . PRO A 1 212 ? 16.305 13.964 -6.706 1.00 79.19 212 PRO A CA 1
ATOM 1711 C C . PRO A 1 212 ? 17.754 13.656 -6.301 1.00 79.19 212 PRO A C 1
ATOM 1713 O O . PRO A 1 212 ? 18.600 14.546 -6.212 1.00 79.19 212 PRO A O 1
ATOM 1716 N N . VAL A 1 213 ? 18.032 12.398 -5.957 1.00 83.69 213 VAL A N 1
ATOM 1717 C CA . VAL A 1 213 ? 19.365 11.937 -5.553 1.00 83.69 213 VAL A CA 1
ATOM 1718 C C . VAL A 1 213 ? 20.214 11.506 -6.741 1.00 83.69 213 VAL A C 1
ATOM 1720 O O . VAL A 1 213 ? 21.436 11.528 -6.627 1.00 83.69 213 VAL A O 1
ATOM 1723 N N . PHE A 1 214 ? 19.597 11.146 -7.869 1.00 85.31 214 PHE A N 1
ATOM 1724 C CA . PHE A 1 214 ? 20.307 10.543 -8.990 1.00 85.31 214 PHE A CA 1
ATOM 1725 C C . PHE A 1 214 ? 21.281 11.522 -9.627 1.00 85.31 214 PHE A C 1
ATOM 1727 O O . PHE A 1 214 ? 22.419 11.153 -9.882 1.00 85.31 214 PHE A O 1
ATOM 1734 N N . GLU A 1 215 ? 20.904 12.790 -9.797 1.00 86.31 215 GLU A N 1
ATOM 1735 C CA . GLU A 1 215 ? 21.792 13.808 -10.372 1.00 86.31 215 GLU A CA 1
ATOM 1736 C C . GLU A 1 215 ? 23.106 13.966 -9.598 1.00 86.31 215 GLU A C 1
ATOM 1738 O O . GLU A 1 215 ? 24.152 14.188 -10.212 1.00 86.31 215 GLU A O 1
ATOM 1743 N N . LYS A 1 216 ? 23.064 13.759 -8.276 1.00 92.00 216 LYS A N 1
ATOM 1744 C CA . LYS A 1 216 ? 24.206 13.900 -7.361 1.00 92.00 216 LYS A CA 1
ATOM 1745 C C . LYS A 1 216 ? 25.168 12.711 -7.393 1.00 92.00 216 LYS A C 1
ATOM 1747 O O . LYS A 1 216 ? 26.258 12.809 -6.837 1.00 92.00 216 LYS A O 1
ATOM 1752 N N . LEU A 1 217 ? 24.770 11.595 -8.002 1.00 89.12 217 LEU A N 1
ATOM 1753 C CA . LEU A 1 217 ? 25.597 10.396 -8.103 1.00 89.12 217 LEU A CA 1
ATOM 1754 C C . LEU A 1 217 ? 26.725 10.578 -9.128 1.00 89.12 217 LEU A C 1
ATOM 1756 O O . LEU A 1 217 ? 26.567 11.269 -10.145 1.00 89.12 217 LEU A O 1
ATOM 1760 N N . SER A 1 218 ? 27.855 9.908 -8.884 1.00 93.69 218 SER A N 1
ATOM 1761 C CA . SER A 1 218 ? 28.926 9.800 -9.876 1.00 93.69 218 SER A CA 1
ATOM 1762 C C . SER A 1 218 ? 28.429 9.037 -11.110 1.00 93.69 218 SER A C 1
ATOM 1764 O O . SER A 1 218 ? 27.461 8.281 -11.036 1.00 93.69 218 SER A O 1
ATOM 1766 N N . ILE A 1 219 ? 29.073 9.214 -12.268 1.00 89.19 219 ILE A N 1
ATOM 1767 C CA . ILE A 1 219 ? 28.669 8.481 -13.480 1.00 89.19 219 ILE A CA 1
ATOM 1768 C C . ILE A 1 219 ? 28.756 6.960 -13.282 1.00 89.19 219 ILE A C 1
ATOM 1770 O O . ILE A 1 219 ? 27.867 6.240 -13.724 1.00 89.19 219 ILE A O 1
ATOM 1774 N N . THR A 1 220 ? 29.770 6.487 -12.556 1.00 90.94 220 THR A N 1
ATOM 1775 C CA . THR A 1 220 ? 29.946 5.071 -12.220 1.00 90.94 220 THR A CA 1
ATOM 1776 C C . THR A 1 220 ? 28.784 4.559 -11.374 1.00 90.94 220 THR A C 1
ATOM 1778 O O . THR A 1 220 ? 28.219 3.515 -11.689 1.00 90.94 220 THR A O 1
ATOM 1781 N N . ASP A 1 221 ? 28.368 5.322 -10.360 1.00 88.81 221 ASP A N 1
ATOM 1782 C CA . ASP A 1 221 ? 27.239 4.951 -9.502 1.00 88.81 221 ASP A CA 1
ATOM 1783 C C . ASP A 1 221 ? 25.913 4.990 -10.266 1.00 88.81 221 ASP A C 1
ATOM 1785 O O . ASP A 1 221 ? 25.081 4.109 -10.082 1.00 88.81 221 ASP A O 1
ATOM 1789 N N . LYS A 1 222 ? 25.721 5.966 -11.165 1.00 88.94 222 LYS A N 1
ATOM 1790 C CA . LYS A 1 222 ? 24.535 6.054 -12.035 1.00 88.94 222 LYS A CA 1
ATOM 1791 C C . LYS A 1 222 ? 24.407 4.821 -12.926 1.00 88.94 222 LYS A C 1
ATOM 1793 O O . LYS A 1 222 ? 23.335 4.230 -13.009 1.00 88.94 222 LYS A O 1
ATOM 1798 N N . VAL A 1 223 ? 25.505 4.422 -13.567 1.00 85.75 223 VAL A N 1
ATOM 1799 C CA . VAL A 1 223 ? 25.563 3.232 -14.428 1.00 85.75 223 VAL A CA 1
ATOM 1800 C C . VAL A 1 223 ? 25.321 1.967 -13.617 1.00 85.75 223 VAL A C 1
ATOM 1802 O O . VAL A 1 223 ? 24.522 1.128 -14.026 1.00 85.75 223 VAL A O 1
ATOM 1805 N N . LEU A 1 224 ? 25.982 1.833 -12.463 1.00 84.25 224 LEU A N 1
ATOM 1806 C CA . LEU A 1 224 ? 25.798 0.690 -11.574 1.00 84.25 224 LEU A CA 1
ATOM 1807 C C . LEU A 1 224 ? 24.340 0.592 -11.122 1.00 84.25 224 LEU A C 1
ATOM 1809 O O . LEU A 1 224 ? 23.773 -0.489 -11.139 1.00 84.25 224 LEU A O 1
ATOM 1813 N N . TRP A 1 225 ? 23.713 1.716 -10.782 1.00 83.62 225 TRP A N 1
ATOM 1814 C CA . TRP A 1 225 ? 22.318 1.754 -10.359 1.00 83.62 225 TRP A CA 1
ATOM 1815 C C . TRP A 1 225 ? 21.367 1.303 -11.470 1.00 83.62 225 TRP A C 1
ATOM 1817 O O . TRP A 1 225 ? 20.506 0.464 -11.225 1.00 83.62 225 TRP A O 1
ATOM 1827 N N . VAL A 1 226 ? 21.553 1.791 -12.700 1.00 82.00 226 VAL A N 1
ATOM 1828 C CA . VAL A 1 226 ? 20.750 1.380 -13.865 1.00 82.00 226 VAL A CA 1
ATOM 1829 C C . VAL A 1 226 ? 20.952 -0.105 -14.181 1.00 82.00 226 VAL A C 1
ATOM 1831 O O . VAL A 1 226 ? 19.975 -0.800 -14.430 1.00 82.00 226 VAL A O 1
ATOM 1834 N N . ARG A 1 227 ? 22.189 -0.616 -14.102 1.00 79.88 227 ARG A N 1
ATOM 1835 C CA . ARG A 1 227 ? 22.495 -2.043 -14.323 1.00 79.88 227 ARG A CA 1
ATOM 1836 C C . ARG A 1 227 ? 21.962 -2.952 -13.213 1.00 79.88 227 ARG A C 1
ATOM 1838 O O . ARG A 1 227 ? 21.503 -4.046 -13.498 1.00 79.88 227 ARG A O 1
ATOM 1845 N N . LEU A 1 228 ? 22.013 -2.513 -11.954 1.00 73.69 228 LEU A N 1
ATOM 1846 C CA . LEU A 1 228 ? 21.472 -3.254 -10.805 1.00 73.69 228 LEU A CA 1
ATOM 1847 C C . LEU A 1 228 ? 19.945 -3.207 -10.737 1.00 73.69 228 LEU A C 1
ATOM 1849 O O . LEU A 1 228 ? 19.336 -4.027 -10.055 1.00 73.69 228 LEU A O 1
ATOM 1853 N N . SER A 1 229 ? 19.332 -2.250 -11.429 1.00 66.94 229 SER A N 1
ATOM 1854 C CA . SER A 1 229 ? 17.881 -2.140 -11.558 1.00 66.94 229 SER A CA 1
ATOM 1855 C C . SER A 1 229 ? 17.324 -3.089 -12.613 1.00 66.94 229 SER A C 1
ATOM 1857 O O . SER A 1 229 ? 16.233 -2.821 -13.105 1.00 66.94 229 SER A O 1
ATOM 1859 N N . ASP A 1 230 ? 18.057 -4.156 -12.959 1.00 63.38 230 ASP A N 1
ATOM 1860 C CA . ASP A 1 230 ? 17.689 -5.136 -13.975 1.00 63.38 230 ASP A CA 1
ATOM 1861 C C . ASP A 1 230 ? 16.226 -5.546 -13.770 1.00 63.38 230 ASP A C 1
ATOM 1863 O O . ASP A 1 230 ? 15.855 -6.262 -12.830 1.00 63.38 230 ASP A O 1
ATOM 1867 N N . PHE A 1 231 ? 15.358 -4.965 -14.600 1.00 57.66 231 PHE A N 1
ATOM 1868 C CA . PHE A 1 231 ? 13.922 -4.928 -14.336 1.00 57.66 231 PHE A CA 1
ATOM 1869 C C . PHE A 1 231 ? 13.330 -6.333 -14.333 1.00 57.66 231 PHE A C 1
ATOM 1871 O O . PHE A 1 231 ? 12.367 -6.615 -13.619 1.00 57.66 231 PHE A O 1
ATOM 1878 N N . ASN A 1 232 ? 13.975 -7.249 -15.047 1.00 53.22 232 ASN A N 1
ATOM 1879 C CA . ASN A 1 232 ? 13.612 -8.653 -15.085 1.00 53.22 232 ASN A CA 1
ATOM 1880 C C . ASN A 1 232 ? 13.698 -9.326 -13.702 1.00 53.22 232 ASN A C 1
ATOM 1882 O O . ASN A 1 232 ? 12.767 -10.038 -13.323 1.00 53.22 232 ASN A O 1
ATOM 1886 N N . ASP A 1 233 ? 14.709 -9.028 -12.877 1.00 53.38 233 ASP A N 1
ATOM 1887 C CA . ASP A 1 233 ? 14.792 -9.553 -11.501 1.00 53.38 233 ASP A CA 1
ATOM 1888 C C . ASP A 1 233 ? 13.809 -8.854 -10.546 1.00 53.38 233 ASP A C 1
ATOM 1890 O O . ASP A 1 233 ? 13.265 -9.462 -9.610 1.00 53.38 233 ASP A O 1
ATOM 1894 N N . PHE A 1 234 ? 13.510 -7.584 -10.824 1.00 45.50 234 PHE A N 1
ATOM 1895 C CA . PHE A 1 234 ? 12.478 -6.817 -10.136 1.00 45.50 234 PHE A CA 1
ATOM 1896 C C . PHE A 1 234 ? 11.070 -7.395 -10.381 1.00 45.50 234 PHE A C 1
ATOM 1898 O O . PHE A 1 234 ? 10.252 -7.423 -9.455 1.00 45.50 234 PHE A O 1
ATOM 1905 N N . PHE A 1 235 ? 10.768 -7.930 -11.570 1.00 46.38 235 PHE A N 1
ATOM 1906 C CA . PHE A 1 235 ? 9.467 -8.538 -11.899 1.00 46.38 235 PHE A CA 1
ATOM 1907 C C . PHE A 1 235 ? 9.376 -10.038 -11.608 1.00 46.38 235 PHE A C 1
ATOM 1909 O O . PHE A 1 235 ? 8.315 -10.484 -11.165 1.00 46.38 235 PHE A O 1
ATOM 1916 N N . ALA A 1 236 ? 10.492 -10.772 -11.662 1.00 52.94 236 ALA A N 1
ATOM 1917 C CA . ALA A 1 236 ? 10.588 -12.172 -11.234 1.00 52.94 236 ALA A CA 1
ATOM 1918 C C . ALA A 1 236 ? 10.341 -12.392 -9.723 1.00 52.94 236 ALA A C 1
ATOM 1920 O O . ALA A 1 236 ? 10.394 -13.520 -9.236 1.00 52.94 236 ALA A O 1
ATOM 1921 N N . GLY A 1 237 ? 10.064 -11.328 -8.957 1.00 45.75 237 GLY A N 1
ATOM 1922 C CA . GLY A 1 237 ? 9.609 -11.417 -7.568 1.00 45.75 237 GLY A CA 1
ATOM 1923 C C . GLY A 1 237 ? 10.723 -11.525 -6.533 1.00 45.75 237 GLY A C 1
ATOM 1924 O O . GLY A 1 237 ? 10.431 -11.775 -5.365 1.00 45.75 237 GLY A O 1
ATOM 1925 N N . ARG A 1 238 ? 11.986 -11.316 -6.922 1.00 47.97 238 ARG A N 1
ATOM 1926 C CA . ARG A 1 238 ? 13.142 -11.626 -6.068 1.00 47.97 238 ARG A CA 1
ATOM 1927 C C . ARG A 1 238 ? 13.568 -10.486 -5.132 1.00 47.97 238 ARG A C 1
ATOM 1929 O O . ARG A 1 238 ? 14.335 -10.734 -4.208 1.00 47.97 238 ARG A O 1
ATOM 1936 N N . ILE A 1 239 ? 13.048 -9.259 -5.297 1.00 45.16 239 ILE A N 1
ATOM 1937 C CA . ILE A 1 239 ? 13.445 -8.089 -4.482 1.00 45.16 239 ILE A CA 1
ATOM 1938 C C . ILE A 1 239 ? 12.219 -7.269 -4.025 1.00 45.16 239 ILE A C 1
ATOM 1940 O O . ILE A 1 239 ? 11.760 -6.352 -4.701 1.00 45.16 239 ILE A O 1
ATOM 1944 N N . LEU A 1 240 ? 11.674 -7.577 -2.841 1.00 39.62 240 LEU A N 1
ATOM 1945 C CA . LEU A 1 240 ? 10.490 -6.907 -2.263 1.00 39.62 240 LEU A CA 1
ATOM 1946 C C . LEU A 1 240 ? 10.709 -5.459 -1.746 1.00 39.62 240 LEU A C 1
ATOM 1948 O O . LEU A 1 240 ? 9.799 -4.642 -1.890 1.00 39.62 240 LEU A O 1
ATOM 1952 N N . PRO A 1 241 ? 11.855 -5.090 -1.135 1.00 39.28 241 PRO A N 1
ATOM 1953 C CA . PRO A 1 241 ? 12.016 -3.749 -0.556 1.00 39.28 241 PRO A CA 1
ATOM 1954 C C . PRO A 1 241 ? 12.217 -2.645 -1.604 1.00 39.28 241 PRO A C 1
ATOM 1956 O O . PRO A 1 241 ? 11.655 -1.559 -1.471 1.00 39.28 241 PRO A O 1
ATOM 1959 N N . ALA A 1 242 ? 12.963 -2.934 -2.677 1.00 45.81 242 ALA A N 1
ATOM 1960 C CA . ALA A 1 242 ? 13.144 -2.005 -3.7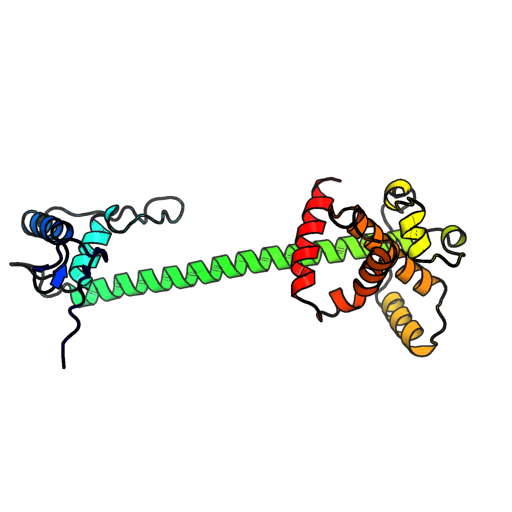94 1.00 45.81 242 ALA A CA 1
ATOM 1961 C C . ALA A 1 242 ? 11.826 -1.778 -4.556 1.00 45.81 242 ALA A C 1
ATOM 1963 O O . ALA A 1 242 ? 11.560 -0.660 -4.995 1.00 45.81 242 ALA A O 1
ATOM 1964 N N . ARG A 1 243 ? 10.955 -2.802 -4.612 1.00 53.25 243 ARG A N 1
ATOM 1965 C CA . ARG A 1 243 ? 9.614 -2.733 -5.216 1.00 53.25 243 ARG A CA 1
ATOM 1966 C C . ARG A 1 243 ? 8.756 -1.610 -4.659 1.00 53.25 243 ARG A C 1
ATOM 1968 O O . ARG A 1 243 ? 8.266 -0.784 -5.421 1.00 53.25 243 ARG A O 1
ATOM 1975 N N . ILE A 1 244 ? 8.606 -1.537 -3.341 1.00 46.16 244 ILE A N 1
ATOM 1976 C CA . ILE A 1 244 ? 7.689 -0.581 -2.702 1.00 46.16 244 ILE A CA 1
ATOM 1977 C C . ILE A 1 244 ? 8.188 0.863 -2.860 1.00 46.16 244 ILE A C 1
ATOM 1979 O O . ILE A 1 244 ? 7.392 1.769 -3.116 1.00 46.16 244 ILE A O 1
ATOM 1983 N N . ALA A 1 245 ? 9.502 1.083 -2.752 1.00 48.69 245 ALA A N 1
ATOM 1984 C CA . ALA A 1 245 ? 10.098 2.405 -2.935 1.00 48.69 245 ALA A CA 1
ATOM 1985 C C . ALA A 1 245 ? 9.974 2.893 -4.389 1.00 48.69 245 ALA A C 1
ATOM 1987 O O . ALA A 1 245 ? 9.616 4.045 -4.622 1.00 48.69 245 ALA A O 1
ATOM 1988 N N . TYR A 1 246 ? 10.205 2.002 -5.351 1.00 55.31 246 TYR A N 1
ATOM 1989 C CA . TYR A 1 246 ? 10.130 2.285 -6.781 1.00 55.31 246 TYR A CA 1
ATOM 1990 C C . TYR A 1 246 ? 8.689 2.547 -7.265 1.00 55.31 246 TYR A C 1
ATOM 1992 O O . TYR A 1 246 ? 8.426 3.552 -7.923 1.00 55.31 246 TYR A O 1
ATOM 2000 N N . ILE A 1 247 ? 7.723 1.719 -6.851 1.00 51.84 247 ILE A N 1
ATOM 2001 C CA . ILE A 1 247 ? 6.290 1.866 -7.187 1.00 51.84 247 ILE A CA 1
ATOM 2002 C C . ILE A 1 247 ? 5.704 3.164 -6.618 1.00 51.84 247 ILE A C 1
ATOM 2004 O O . ILE A 1 247 ? 4.948 3.865 -7.289 1.00 51.84 247 ILE A O 1
ATOM 2008 N N . SER A 1 248 ? 6.088 3.519 -5.389 1.00 47.03 248 SER A N 1
ATOM 2009 C CA . SER A 1 248 ? 5.680 4.774 -4.746 1.00 47.03 248 SER A CA 1
ATOM 2010 C C . SER A 1 248 ? 6.212 6.016 -5.482 1.00 47.03 248 SER A C 1
ATOM 2012 O O . SER A 1 248 ? 5.564 7.064 -5.473 1.00 47.03 248 SER A O 1
ATOM 2014 N N . MET A 1 249 ? 7.365 5.909 -6.155 1.00 53.00 249 MET A N 1
ATOM 2015 C CA . MET A 1 249 ? 7.940 7.001 -6.949 1.00 53.00 249 MET A CA 1
ATOM 2016 C C . MET A 1 249 ? 7.345 7.096 -8.356 1.00 53.00 249 MET A C 1
ATOM 2018 O O . MET A 1 249 ? 6.976 8.196 -8.763 1.00 53.00 249 MET A O 1
ATOM 2022 N N . LEU A 1 250 ? 7.153 5.974 -9.056 1.00 49.12 250 LEU A N 1
ATOM 2023 C CA . LEU A 1 250 ? 6.458 5.944 -10.351 1.00 49.12 250 LEU A CA 1
ATOM 2024 C C . LEU A 1 250 ? 5.043 6.533 -10.267 1.00 49.12 250 LEU A C 1
ATOM 2026 O O . LEU A 1 250 ? 4.636 7.307 -11.129 1.00 49.12 250 LEU A O 1
ATOM 2030 N N . HIS A 1 251 ? 4.316 6.245 -9.184 1.00 47.94 251 HIS A N 1
ATOM 2031 C CA . HIS A 1 251 ? 2.979 6.794 -8.958 1.00 47.94 251 HIS A CA 1
ATOM 2032 C C . HIS A 1 251 ? 2.967 8.326 -8.816 1.00 47.94 251 HIS A C 1
ATOM 2034 O O . HIS A 1 251 ? 2.004 8.973 -9.216 1.00 47.94 251 HIS A O 1
ATOM 2040 N N . LYS A 1 252 ? 4.034 8.932 -8.277 1.00 44.94 252 LYS A N 1
ATOM 2041 C CA . LYS A 1 252 ? 4.160 10.398 -8.222 1.00 44.94 252 LYS A CA 1
ATOM 2042 C C . LYS A 1 252 ? 4.460 11.010 -9.588 1.00 44.94 252 LYS A C 1
ATOM 2044 O O . LYS A 1 252 ? 4.117 12.164 -9.794 1.00 44.94 252 LYS A O 1
ATOM 2049 N N . PHE A 1 253 ? 5.073 10.257 -10.496 1.00 40.47 253 PHE A N 1
ATOM 2050 C CA . PHE A 1 253 ? 5.469 10.741 -11.816 1.00 40.47 253 PHE A CA 1
ATOM 2051 C C . PHE A 1 253 ? 4.324 10.651 -12.838 1.00 40.47 253 PHE A C 1
ATOM 2053 O O . PHE A 1 253 ? 4.080 11.610 -13.559 1.00 40.47 253 PHE A O 1
ATOM 2060 N N . ILE A 1 254 ? 3.539 9.564 -12.818 1.00 43.19 254 ILE A N 1
ATOM 2061 C CA . ILE A 1 254 ? 2.349 9.388 -13.682 1.00 43.19 254 ILE A CA 1
ATOM 2062 C C . ILE A 1 254 ? 1.250 10.429 -13.390 1.00 43.19 254 ILE A C 1
ATOM 2064 O O . ILE A 1 254 ? 0.414 10.688 -14.240 1.00 43.19 254 ILE A O 1
ATOM 2068 N N . TYR A 1 255 ? 1.236 11.039 -12.201 1.00 40.09 255 TYR A N 1
ATOM 2069 C CA . TYR A 1 255 ? 0.307 12.128 -11.863 1.00 40.09 255 TYR A CA 1
ATOM 2070 C C . TYR A 1 255 ? 0.805 13.529 -12.263 1.00 40.09 255 TYR A C 1
ATOM 2072 O O . TYR A 1 255 ? 0.075 14.500 -12.072 1.00 40.09 255 TYR A O 1
ATOM 2080 N N . ILE A 1 256 ? 2.048 13.647 -12.742 1.00 36.84 256 ILE A N 1
ATOM 2081 C CA . ILE A 1 256 ? 2.673 14.915 -13.160 1.00 36.84 256 ILE A CA 1
ATOM 2082 C C . ILE A 1 256 ? 2.700 15.051 -14.694 1.00 36.84 256 ILE A C 1
ATOM 2084 O O . ILE A 1 256 ? 2.811 16.171 -15.190 1.00 36.84 256 ILE A O 1
ATOM 2088 N N . MET A 1 257 ? 2.556 13.945 -15.429 1.00 34.06 257 MET A N 1
ATOM 2089 C CA . MET A 1 257 ? 2.284 13.929 -16.872 1.00 34.06 257 MET A CA 1
ATOM 2090 C C . MET A 1 257 ? 0.784 13.887 -17.151 1.00 34.06 257 MET A C 1
ATOM 2092 O O . MET A 1 257 ? 0.370 14.518 -18.146 1.00 34.06 257 MET A O 1
#

Organism: Meloidogyne incognita (NCBI:txid6306)

InterPro domains:
  IPR001628 Zinc finger, nuclear hormone receptor-type [PF00105] (8-77)
  IPR001628 Zinc finger, nuclear hormone receptor-type [PS51030] (6-83)
  IPR001628 Zinc finger, nuclear hormone receptor-type [SM00399] (6-79)
  IPR013088 Zinc finger, NHR/GATA-type [G3DSA:3.30.50.10] (1-81)
  IPR042936 Nuclear hormone receptor family member nhr-150 [PTHR46800] (9-140)

pLDDT: mean 71.67, std 15.38, range [34.06, 96.62]

Radius of gyration: 32.53 Å; chains: 1; bounding box: 62×36×86 Å